Protein AF-A0A3A6NY16-F1 (afdb_monomer)

pLDDT: mean 92.87, std 9.8, range [38.84, 98.75]

Mean predicted aligned error: 4.24 Å

Radius of gyration: 17.89 Å; Cα contacts (8 Å, |Δi|>4): 255; chains: 1; bounding box: 45×30×48 Å

Structure (mmCIF, N/CA/C/O backbone):
data_AF-A0A3A6NY16-F1
#
_entry.id   AF-A0A3A6NY16-F1
#
loop_
_atom_site.group_PDB
_atom_site.id
_atom_site.type_symbol
_atom_site.label_atom_id
_atom_site.label_alt_id
_atom_site.label_comp_id
_atom_site.label_asym_id
_atom_site.label_entity_id
_atom_site.label_seq_id
_atom_site.pdbx_PDB_ins_code
_atom_site.Cartn_x
_atom_site.Cartn_y
_atom_site.Cartn_z
_atom_site.occupancy
_atom_site.B_iso_or_equiv
_atom_site.auth_seq_id
_atom_site.auth_comp_id
_atom_site.auth_asym_id
_atom_site.auth_atom_id
_atom_site.pdbx_PDB_model_num
ATOM 1 N N . MET A 1 1 ? -6.824 19.026 6.684 1.00 45.03 1 MET A N 1
ATOM 2 C CA . MET A 1 1 ? -7.504 17.715 6.612 1.00 45.03 1 MET A CA 1
ATOM 3 C C . MET A 1 1 ? -8.945 17.913 7.064 1.00 45.03 1 MET A C 1
ATOM 5 O O . MET A 1 1 ? -9.133 18.347 8.187 1.00 45.03 1 MET A O 1
ATOM 9 N N . LYS A 1 2 ? -9.954 17.765 6.192 1.00 38.84 2 LYS A N 1
ATOM 10 C CA . LYS A 1 2 ? -11.375 18.014 6.550 1.00 38.84 2 LYS A CA 1
ATOM 11 C C . LYS A 1 2 ? -12.250 16.754 6.533 1.00 38.84 2 LYS A C 1
ATOM 13 O O . LYS A 1 2 ? -13.451 16.851 6.738 1.00 38.84 2 LYS A O 1
ATOM 18 N N . ASP A 1 3 ? -11.661 15.590 6.283 1.00 49.53 3 ASP A N 1
ATOM 19 C CA . ASP A 1 3 ? -12.373 14.317 6.195 1.00 49.53 3 ASP A CA 1
ATOM 20 C C . ASP A 1 3 ? -11.320 13.201 6.262 1.00 49.53 3 ASP A C 1
ATOM 22 O O . ASP A 1 3 ? -10.588 13.007 5.295 1.00 49.53 3 ASP A O 1
ATOM 26 N N . GLY A 1 4 ? -11.163 12.516 7.399 1.00 48.84 4 GLY A N 1
ATOM 27 C CA . GLY A 1 4 ? -10.168 11.447 7.586 1.00 48.84 4 GLY A CA 1
ATOM 28 C C . GLY A 1 4 ? -10.308 10.287 6.593 1.00 48.84 4 GLY A C 1
ATOM 29 O O . GLY A 1 4 ? -9.368 9.527 6.391 1.00 48.84 4 GLY A O 1
ATOM 30 N N . ARG A 1 5 ? -11.436 10.195 5.872 1.00 53.88 5 ARG A N 1
ATOM 31 C CA . ARG A 1 5 ? -11.612 9.287 4.723 1.00 53.88 5 ARG A CA 1
ATOM 32 C C . ARG A 1 5 ? -10.754 9.669 3.510 1.00 53.88 5 ARG A C 1
ATOM 34 O O . ARG A 1 5 ? -10.627 8.878 2.583 1.00 53.88 5 ARG A O 1
ATOM 41 N N . ARG A 1 6 ? -10.174 10.874 3.500 1.00 67.00 6 ARG A N 1
ATOM 42 C CA . ARG A 1 6 ? -9.325 11.428 2.429 1.00 67.00 6 ARG A CA 1
ATOM 43 C C . ARG A 1 6 ? -7.831 11.331 2.732 1.00 67.00 6 ARG A C 1
ATOM 45 O O . ARG A 1 6 ? -7.044 12.052 2.127 1.00 67.00 6 ARG A O 1
ATOM 52 N N . ALA A 1 7 ? -7.438 10.453 3.651 1.00 87.50 7 ALA A N 1
ATOM 53 C CA . ALA A 1 7 ? -6.045 10.246 4.031 1.00 87.50 7 ALA A CA 1
ATOM 54 C C . ALA A 1 7 ? -5.556 8.803 3.749 1.00 87.50 7 ALA A C 1
ATOM 56 O O . ALA A 1 7 ? -5.095 8.137 4.678 1.00 87.50 7 ALA A O 1
ATOM 57 N N . PRO A 1 8 ? -5.636 8.289 2.499 1.00 92.56 8 PRO A N 1
ATOM 58 C CA . PRO A 1 8 ? -5.266 6.904 2.197 1.00 92.56 8 PRO A CA 1
ATOM 59 C C . PRO A 1 8 ? -3.857 6.480 2.642 1.00 92.56 8 PRO A C 1
ATOM 61 O O . PRO A 1 8 ? -3.758 5.383 3.190 1.00 92.56 8 PRO A O 1
ATOM 64 N N . PRO A 1 9 ? -2.795 7.312 2.536 1.00 96.38 9 PRO A N 1
ATOM 65 C CA . PRO A 1 9 ? -1.479 6.922 3.042 1.00 96.38 9 PRO A CA 1
ATOM 66 C C . PRO A 1 9 ? -1.488 6.606 4.536 1.00 96.38 9 PRO A C 1
ATOM 68 O O . PRO A 1 9 ? -0.891 5.630 4.972 1.00 96.38 9 PRO A O 1
ATOM 71 N N . PHE A 1 10 ? -2.227 7.372 5.339 1.00 96.00 10 PHE A N 1
ATOM 72 C CA . PHE A 1 10 ? -2.324 7.103 6.771 1.00 96.00 10 PHE A CA 1
ATOM 73 C C . PHE A 1 10 ? -3.175 5.867 7.073 1.00 96.00 10 PHE A C 1
ATOM 75 O O . PHE A 1 10 ? -2.871 5.138 8.013 1.00 96.00 10 PHE A O 1
ATOM 82 N N . ILE A 1 11 ? -4.206 5.596 6.266 1.00 95.88 11 ILE A N 1
ATOM 83 C CA . ILE A 1 11 ? -4.995 4.360 6.371 1.00 95.88 11 ILE A CA 1
ATOM 84 C C . ILE A 1 11 ? -4.087 3.147 6.148 1.00 95.88 11 ILE A C 1
ATOM 86 O O . ILE A 1 11 ? -4.078 2.235 6.971 1.00 95.88 11 ILE A O 1
ATOM 90 N N . GLY A 1 12 ? -3.300 3.162 5.070 1.00 96.94 12 GLY A N 1
ATOM 91 C CA . GLY A 1 12 ? -2.335 2.107 4.770 1.00 96.94 12 GLY A CA 1
ATOM 92 C C . GLY A 1 12 ? -1.257 1.968 5.837 1.00 96.94 12 GLY A C 1
ATOM 93 O O . GLY A 1 12 ? -0.972 0.863 6.282 1.00 96.94 12 GLY A O 1
ATOM 94 N N . PHE A 1 13 ? -0.729 3.088 6.334 1.00 97.56 13 PHE A N 1
ATOM 95 C CA . PHE A 1 13 ? 0.262 3.081 7.408 1.00 97.56 13 PHE A CA 1
ATOM 96 C C . PHE A 1 13 ? -0.277 2.419 8.681 1.00 97.56 13 PHE A C 1
ATOM 98 O O . PHE A 1 13 ? 0.362 1.532 9.243 1.00 97.56 13 PHE A O 1
ATOM 105 N N . VAL A 1 14 ? -1.483 2.796 9.124 1.00 96.38 14 VAL A N 1
ATOM 106 C CA . VAL A 1 14 ? -2.121 2.159 10.286 1.00 96.38 14 VAL A CA 1
ATOM 107 C C . VAL A 1 14 ? -2.384 0.677 10.014 1.00 96.38 14 VAL A C 1
ATOM 109 O O . VAL A 1 14 ? -2.133 -0.143 10.897 1.00 96.38 14 VAL A O 1
ATOM 112 N N . ALA A 1 15 ? -2.844 0.313 8.813 1.00 96.31 15 ALA A N 1
ATOM 113 C CA . ALA A 1 15 ? -3.053 -1.085 8.443 1.00 96.31 15 ALA A CA 1
ATOM 114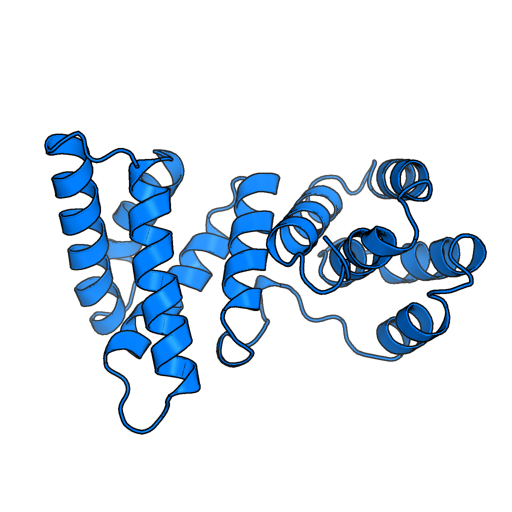 C C . ALA A 1 15 ? -1.760 -1.906 8.565 1.00 96.31 15 ALA A C 1
ATOM 116 O O . ALA A 1 15 ? -1.776 -2.962 9.203 1.00 96.31 15 ALA A O 1
ATOM 117 N N . GLY A 1 16 ? -0.643 -1.392 8.050 1.00 96.75 16 GLY A N 1
ATOM 118 C CA . GLY A 1 16 ? 0.671 -2.024 8.136 1.00 96.75 16 GLY A CA 1
ATOM 119 C C . GLY A 1 16 ? 1.181 -2.148 9.572 1.00 96.75 16 GLY A C 1
ATOM 120 O O . GLY A 1 16 ? 1.556 -3.240 10.005 1.00 96.75 16 GLY A O 1
ATOM 121 N N . VAL A 1 17 ? 1.113 -1.064 10.358 1.00 96.81 17 VAL A N 1
ATOM 122 C CA . VAL A 1 17 ? 1.510 -1.059 11.779 1.00 96.81 17 VAL A CA 1
ATOM 123 C C . VAL A 1 17 ? 0.723 -2.105 12.568 1.00 96.81 17 VAL A C 1
ATOM 125 O O . VAL A 1 17 ? 1.320 -2.916 13.276 1.00 96.81 17 VAL A O 1
ATOM 128 N N . ILE A 1 18 ? -0.604 -2.122 12.433 1.00 96.19 18 ILE A N 1
ATOM 129 C CA . ILE A 1 18 ? -1.473 -3.064 13.149 1.00 96.19 18 ILE A CA 1
ATOM 130 C C . ILE A 1 18 ? -1.213 -4.509 12.699 1.00 96.19 18 ILE A C 1
ATOM 132 O O . ILE A 1 18 ? -1.172 -5.411 13.535 1.00 96.19 18 ILE A O 1
ATOM 136 N N . SER A 1 19 ? -0.970 -4.732 11.405 1.00 95.25 19 SER A N 1
ATOM 137 C CA . SER A 1 19 ? -0.659 -6.056 10.848 1.00 95.25 19 SER A CA 1
ATOM 138 C C . SER A 1 19 ? 0.667 -6.620 11.368 1.00 95.25 19 SER A C 1
ATOM 140 O O . SER A 1 19 ? 0.746 -7.799 11.709 1.00 95.25 19 SER A O 1
ATOM 142 N N . LYS A 1 20 ? 1.711 -5.786 11.458 1.00 96.12 20 LYS A N 1
ATOM 143 C CA . LYS A 1 20 ? 3.057 -6.206 11.888 1.00 96.12 20 LYS A CA 1
ATOM 144 C C . LYS A 1 20 ? 3.228 -6.313 13.400 1.00 96.12 20 LYS A C 1
ATOM 146 O O . LYS A 1 20 ? 4.187 -6.932 13.849 1.00 96.12 20 LYS A O 1
ATOM 151 N N . ASN A 1 21 ? 2.312 -5.744 14.182 1.00 95.56 21 ASN A N 1
ATOM 152 C CA . ASN A 1 21 ? 2.437 -5.666 15.637 1.00 95.56 21 ASN A CA 1
ATOM 153 C C . ASN A 1 21 ? 1.212 -6.261 16.360 1.00 95.56 21 ASN A C 1
ATOM 155 O O . ASN A 1 21 ? 0.565 -5.570 17.148 1.00 95.56 21 ASN A O 1
ATOM 159 N N . PRO A 1 22 ? 0.865 -7.546 16.144 1.00 94.69 22 PRO A N 1
ATOM 160 C CA . PRO A 1 22 ? -0.371 -8.128 16.674 1.00 94.69 22 PRO A CA 1
ATOM 161 C C . PRO A 1 22 ? -0.444 -8.146 18.210 1.00 94.69 22 PRO A C 1
ATOM 163 O O . PRO A 1 22 ? -1.539 -8.074 18.767 1.00 94.69 22 PRO A O 1
ATOM 166 N N . SER A 1 23 ? 0.699 -8.218 18.902 1.00 95.19 23 SER A N 1
ATOM 167 C CA . SER A 1 23 ? 0.767 -8.218 20.371 1.00 95.19 23 SER A CA 1
ATOM 168 C C . SER A 1 23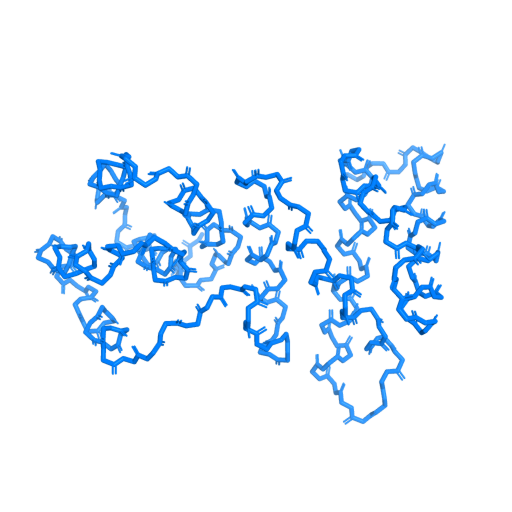 ? 0.457 -6.855 20.997 1.00 95.19 23 SER A C 1
ATOM 170 O O . SER A 1 23 ? -0.008 -6.804 22.133 1.00 95.19 23 SER A O 1
ATOM 172 N N . THR A 1 24 ? 0.682 -5.756 20.271 1.00 94.69 24 THR A N 1
ATOM 173 C CA . THR A 1 24 ? 0.439 -4.381 20.740 1.00 94.69 24 THR A CA 1
ATOM 174 C C . THR A 1 24 ? -0.675 -3.673 19.968 1.00 94.69 24 THR A C 1
ATOM 176 O O . THR A 1 24 ? -1.070 -2.573 20.342 1.00 94.69 24 THR A O 1
ATOM 179 N N . ALA A 1 25 ? -1.244 -4.302 18.936 1.00 94.69 25 ALA A N 1
ATOM 180 C CA . ALA A 1 25 ? -2.297 -3.738 18.092 1.00 94.69 25 ALA A CA 1
ATOM 181 C C . ALA A 1 25 ? -3.474 -3.162 18.895 1.00 94.69 25 ALA A C 1
ATOM 183 O O . ALA A 1 25 ? -3.963 -2.074 18.593 1.00 94.69 25 ALA A O 1
ATOM 184 N N . GLN A 1 26 ? -3.906 -3.865 19.946 1.00 93.38 26 GLN A N 1
ATOM 185 C CA . GLN A 1 26 ? -4.983 -3.386 20.806 1.00 93.38 26 GLN A CA 1
ATOM 186 C C . GLN A 1 26 ? -4.592 -2.116 21.573 1.00 93.38 26 GLN A C 1
ATOM 188 O O . GLN A 1 26 ? -5.334 -1.139 21.522 1.00 93.38 26 GLN A O 1
ATOM 193 N N . SER A 1 27 ? -3.450 -2.113 22.267 1.00 93.88 27 SER A N 1
ATOM 194 C CA . SER A 1 27 ? -3.041 -0.959 23.077 1.00 93.88 27 SER A CA 1
ATOM 195 C C . SER A 1 27 ? -2.725 0.259 22.208 1.00 93.88 27 SER A C 1
ATOM 197 O O . SER A 1 27 ? -3.068 1.380 22.576 1.00 93.88 27 SER A O 1
ATOM 199 N N . LEU A 1 28 ? -2.154 0.048 21.017 1.00 93.56 28 LEU A N 1
ATOM 200 C CA . LEU A 1 28 ? -1.956 1.097 20.015 1.00 93.56 28 LEU A CA 1
ATOM 201 C C . LEU A 1 28 ? -3.291 1.696 19.560 1.00 93.56 28 LEU A C 1
ATOM 203 O O . LEU A 1 28 ? -3.442 2.916 19.527 1.00 93.56 28 LEU A O 1
ATOM 207 N N . ALA A 1 29 ? -4.280 0.857 19.246 1.00 92.50 29 ALA A N 1
ATOM 208 C CA . ALA A 1 29 ? -5.599 1.335 18.848 1.00 92.50 29 ALA A CA 1
ATOM 209 C C . ALA A 1 29 ? -6.303 2.105 19.974 1.00 92.50 29 ALA A C 1
ATOM 211 O O . ALA A 1 29 ? -6.927 3.127 19.704 1.00 92.50 29 ALA A O 1
ATOM 212 N N . GLU A 1 30 ? -6.173 1.658 21.226 1.00 90.06 30 GLU A N 1
ATOM 213 C CA . GLU A 1 30 ? -6.724 2.339 22.404 1.00 90.06 30 GLU A CA 1
ATOM 214 C C . GLU A 1 30 ? -6.100 3.726 22.617 1.00 90.06 30 GLU A C 1
ATOM 216 O O . GLU A 1 30 ? -6.826 4.690 22.860 1.00 90.06 30 GLU A O 1
ATOM 221 N N . GLN A 1 31 ? -4.782 3.864 22.442 1.00 90.19 31 GLN A N 1
ATOM 222 C CA . GLN A 1 31 ? -4.099 5.165 22.506 1.00 90.19 31 GLN A CA 1
ATOM 223 C C . GLN A 1 31 ? -4.565 6.128 21.408 1.00 90.19 31 GLN A C 1
ATOM 225 O O . GLN A 1 31 ? -4.594 7.338 21.611 1.00 90.19 31 GLN A O 1
ATOM 230 N N . LEU A 1 32 ? -4.967 5.600 20.251 1.00 87.50 32 LEU A N 1
ATOM 231 C CA . LEU A 1 32 ? -5.448 6.390 19.119 1.00 87.50 32 LEU A CA 1
ATOM 232 C C . LEU A 1 32 ? -6.953 6.705 19.187 1.00 87.50 32 LEU A C 1
ATOM 234 O O . LEU A 1 32 ? -7.471 7.411 18.321 1.00 87.50 32 LEU A O 1
ATOM 238 N N . VAL A 1 33 ? -7.675 6.262 20.226 1.00 86.69 33 VAL A N 1
ATOM 239 C CA . VAL A 1 33 ? -9.089 6.635 20.427 1.00 86.69 33 VAL A CA 1
ATOM 240 C C . VAL A 1 33 ? -9.259 8.136 20.654 1.00 86.69 33 VAL A C 1
ATOM 242 O O . VAL A 1 33 ? -10.273 8.706 20.250 1.00 86.69 33 VAL A O 1
ATOM 245 N N . SER A 1 34 ? -8.260 8.794 21.249 1.00 87.19 34 SER A N 1
ATOM 246 C CA . SER A 1 34 ? -8.273 10.237 21.504 1.00 87.19 34 SER A CA 1
ATOM 247 C C . SER A 1 34 ? -8.018 11.092 20.261 1.00 87.19 34 SER A C 1
ATOM 249 O O . SER A 1 34 ? -7.947 12.316 20.381 1.00 87.19 34 SER A O 1
ATOM 251 N N . LEU A 1 35 ? -7.859 10.484 19.077 1.00 89.31 35 LEU A N 1
ATOM 252 C CA . LEU A 1 35 ? -7.775 11.234 17.829 1.00 89.31 35 LEU A CA 1
ATOM 253 C C . LEU A 1 35 ? -9.003 12.145 17.668 1.00 89.31 35 LEU A C 1
ATOM 255 O O . LEU A 1 35 ? -10.120 11.734 18.017 1.00 89.31 35 LEU A O 1
ATOM 259 N N . PRO A 1 36 ? -8.827 13.353 17.098 1.00 90.88 36 PRO A N 1
ATOM 260 C CA . PRO A 1 36 ? -9.946 14.199 16.719 1.00 90.88 36 PRO A CA 1
ATOM 261 C C . PRO A 1 36 ? -10.956 13.406 15.892 1.00 90.88 36 PRO A C 1
ATOM 263 O O . PRO A 1 36 ? -10.583 12.604 15.038 1.00 90.88 36 PRO A O 1
ATOM 266 N N . GLU A 1 37 ? -12.247 13.644 16.111 1.00 89.38 37 GLU A N 1
ATOM 267 C CA . GLU A 1 37 ? -13.328 12.901 15.448 1.00 89.38 37 GLU A CA 1
ATOM 268 C C . GLU A 1 37 ? -13.173 12.834 13.921 1.00 89.38 37 GLU A C 1
ATOM 270 O O . GLU A 1 37 ? -13.477 11.807 13.313 1.00 89.38 37 GLU A O 1
ATOM 275 N N . VAL A 1 38 ? -12.678 13.917 13.312 1.00 88.06 38 VAL A N 1
ATOM 276 C CA . VAL A 1 38 ? -12.424 14.019 11.869 1.00 88.06 38 VAL A CA 1
ATOM 277 C C . VAL A 1 38 ? -11.350 13.041 11.379 1.00 88.06 38 VAL A C 1
ATOM 279 O O . VAL A 1 38 ? -11.417 12.623 10.226 1.00 88.06 38 VAL A O 1
ATOM 282 N N . ASP A 1 39 ? -10.421 12.630 12.244 1.00 90.75 39 ASP A N 1
ATOM 283 C CA . ASP A 1 39 ? -9.285 11.758 11.929 1.00 90.75 39 ASP A CA 1
ATOM 284 C C . ASP A 1 39 ? -9.527 10.292 12.330 1.00 90.75 39 ASP A C 1
ATOM 286 O O . ASP A 1 39 ? -8.912 9.387 11.770 1.00 90.75 39 ASP A O 1
ATOM 290 N N . GLN A 1 40 ? -10.483 10.021 13.225 1.00 92.94 40 GLN A N 1
ATOM 291 C CA . GLN A 1 40 ? -10.862 8.662 13.645 1.00 92.94 40 GLN A CA 1
ATOM 292 C C . GLN A 1 40 ? -11.169 7.676 12.493 1.00 92.94 40 GLN A C 1
ATOM 294 O O . GLN A 1 40 ? -10.814 6.500 12.628 1.00 92.94 40 GLN A O 1
ATOM 299 N N . PRO A 1 41 ? -11.748 8.083 11.338 1.00 93.62 41 PRO A N 1
ATOM 300 C CA . PRO A 1 41 ? -11.914 7.184 10.194 1.00 93.62 41 PRO A CA 1
ATOM 301 C C . PRO A 1 41 ? -10.610 6.550 9.693 1.00 93.62 41 PRO A C 1
ATOM 303 O O . PRO A 1 41 ? -10.660 5.439 9.171 1.00 93.62 41 PRO A O 1
ATOM 306 N N . VAL A 1 42 ? -9.458 7.208 9.871 1.00 94.00 42 VAL A N 1
ATOM 307 C CA . VAL A 1 42 ? -8.145 6.655 9.505 1.00 94.00 42 VAL A CA 1
ATOM 308 C C . VAL A 1 42 ? -7.834 5.416 10.338 1.00 94.00 42 VAL A C 1
ATOM 310 O O . VAL A 1 42 ? -7.487 4.380 9.777 1.00 94.00 42 VAL A O 1
ATOM 313 N N . LEU A 1 43 ? -8.017 5.496 11.661 1.00 95.06 43 LEU A N 1
ATOM 314 C CA . LEU A 1 43 ? -7.812 4.362 12.564 1.00 95.06 43 LEU A CA 1
ATOM 315 C C . LEU A 1 43 ? -8.781 3.219 12.242 1.00 95.06 43 LEU A C 1
ATOM 317 O O . LEU A 1 43 ? -8.368 2.066 12.135 1.00 95.06 43 LEU A O 1
ATOM 321 N N . ILE A 1 44 ? -10.063 3.547 12.053 1.00 95.25 44 ILE A N 1
ATOM 322 C CA . ILE A 1 44 ? -11.116 2.566 11.757 1.00 95.25 44 ILE A CA 1
ATOM 323 C C . ILE A 1 44 ? -10.804 1.817 10.455 1.00 95.25 44 ILE A C 1
ATOM 325 O O . ILE A 1 44 ? -10.840 0.587 10.430 1.00 95.25 44 ILE A O 1
ATOM 329 N N . LEU A 1 45 ? -10.483 2.539 9.376 1.00 94.94 45 LEU A N 1
ATOM 330 C CA . LEU A 1 45 ? -10.170 1.928 8.083 1.00 94.94 45 LEU A CA 1
ATOM 331 C C . LEU A 1 45 ? -8.825 1.206 8.098 1.00 94.94 45 LEU A C 1
ATOM 333 O O . LEU A 1 45 ? -8.717 0.154 7.481 1.00 94.94 45 LEU A O 1
ATOM 337 N N . GLY A 1 46 ? -7.826 1.721 8.814 1.00 95.06 46 GLY A N 1
ATOM 338 C CA . GLY A 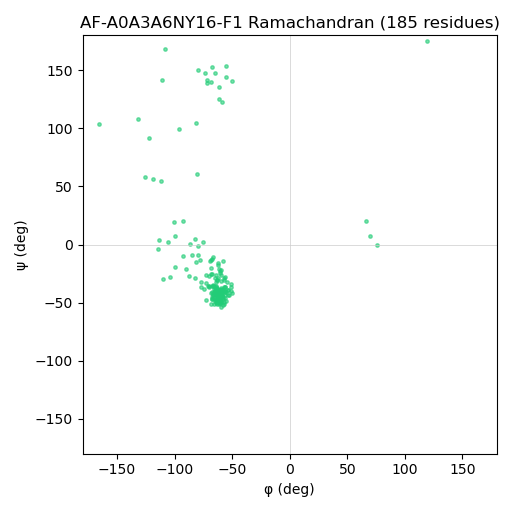1 46 ? -6.536 1.052 8.958 1.00 95.06 46 GLY A CA 1
ATOM 339 C C . GLY A 1 46 ? -6.679 -0.304 9.649 1.00 95.06 46 GLY A C 1
ATOM 340 O O . GLY A 1 46 ? -6.220 -1.314 9.128 1.00 95.06 46 GLY A O 1
ATOM 341 N N . ILE A 1 47 ? -7.415 -0.367 10.765 1.00 95.31 47 ILE A N 1
ATOM 342 C CA . ILE A 1 47 ? -7.732 -1.645 11.424 1.00 95.31 47 ILE A CA 1
ATOM 343 C C . ILE A 1 47 ? -8.533 -2.547 10.483 1.00 95.31 47 ILE A C 1
ATOM 345 O O . ILE A 1 47 ? -8.246 -3.741 10.400 1.00 95.31 47 ILE A O 1
ATOM 349 N N . TRP A 1 48 ? -9.509 -1.995 9.755 1.00 95.50 48 TRP A N 1
ATOM 350 C CA . TRP A 1 48 ? -10.304 -2.770 8.806 1.00 95.50 48 TRP A CA 1
ATOM 351 C C . TRP A 1 48 ? -9.459 -3.389 7.693 1.00 95.50 48 TRP A C 1
ATOM 353 O O . TRP A 1 48 ? -9.603 -4.574 7.451 1.00 95.50 48 TRP A O 1
ATOM 363 N N . TYR A 1 49 ? -8.558 -2.645 7.054 1.00 95.25 49 TYR A N 1
ATOM 364 C CA . TYR A 1 49 ? -7.715 -3.172 5.974 1.00 95.25 49 TYR A CA 1
ATOM 365 C C . TYR A 1 49 ? -6.506 -3.985 6.463 1.00 95.25 49 TYR A C 1
ATOM 367 O O . TYR A 1 49 ? -5.834 -4.620 5.650 1.00 95.25 49 TYR A O 1
ATOM 375 N N . SER A 1 50 ? -6.225 -3.988 7.770 1.00 94.44 50 SER A N 1
ATOM 376 C CA . SER A 1 50 ? -5.130 -4.771 8.348 1.00 94.44 50 SER A CA 1
ATOM 377 C C . SER A 1 50 ? -5.373 -6.281 8.255 1.00 94.44 50 SER A C 1
ATOM 379 O O . SER A 1 50 ? -6.508 -6.771 8.309 1.00 94.44 50 SER A O 1
ATOM 381 N N . THR A 1 51 ? -4.283 -7.044 8.221 1.00 93.56 51 THR A N 1
ATOM 382 C CA . THR A 1 51 ? -4.314 -8.511 8.297 1.00 93.56 51 THR A CA 1
ATOM 383 C C . THR A 1 51 ? -4.427 -9.027 9.737 1.00 93.56 51 THR A C 1
ATOM 385 O O . THR A 1 51 ? -4.437 -10.237 9.960 1.00 93.56 51 THR A O 1
ATOM 388 N N . TYR A 1 52 ? -4.583 -8.137 10.727 1.00 94.00 52 TYR A N 1
ATOM 389 C CA . TYR A 1 52 ? -4.693 -8.499 12.140 1.00 94.00 52 TYR A CA 1
ATOM 390 C C . TYR A 1 52 ? -5.892 -9.432 12.395 1.00 94.00 52 TYR A C 1
ATOM 392 O O . TYR A 1 52 ? -7.029 -9.058 12.079 1.00 94.00 52 TYR A O 1
ATOM 400 N N . PRO A 1 53 ? -5.696 -10.638 12.966 1.00 92.38 53 PRO A N 1
ATOM 401 C CA . PRO A 1 53 ? -6.780 -11.609 13.144 1.00 92.38 53 PRO A CA 1
ATOM 402 C C . PRO A 1 53 ? -7.964 -11.069 13.960 1.00 92.38 53 PRO A C 1
ATOM 404 O O . PRO A 1 53 ? -9.119 -11.292 13.603 1.00 92.38 53 PRO A O 1
ATOM 407 N N . GLU A 1 54 ? -7.683 -10.253 14.978 1.00 94.56 54 GLU A N 1
ATOM 408 C CA . GLU A 1 54 ? -8.685 -9.698 15.897 1.00 94.56 54 GLU A CA 1
ATOM 409 C C . GLU A 1 54 ? -9.214 -8.314 15.468 1.00 94.56 54 GLU A C 1
ATOM 411 O O . GLU A 1 54 ? -9.786 -7.578 16.276 1.00 94.56 54 GLU A O 1
ATOM 416 N N . ALA A 1 55 ? -9.074 -7.934 14.191 1.00 94.56 55 ALA A N 1
ATOM 417 C CA . ALA A 1 55 ? -9.541 -6.633 13.701 1.00 94.56 55 ALA A CA 1
ATOM 418 C C . ALA A 1 55 ? -11.051 -6.417 13.915 1.00 94.56 55 ALA A C 1
ATOM 420 O O . ALA A 1 55 ? -11.463 -5.357 14.386 1.00 94.56 55 ALA A O 1
ATOM 421 N N . LYS A 1 56 ? -11.897 -7.419 13.617 1.00 94.19 56 LYS A N 1
ATOM 422 C CA . LYS A 1 56 ? -13.358 -7.319 13.818 1.00 94.19 56 LYS A CA 1
ATOM 423 C C . LYS A 1 56 ? -13.714 -7.133 15.307 1.00 94.19 56 LYS A C 1
ATOM 425 O O . LYS A 1 56 ? -14.445 -6.189 15.620 1.00 94.19 56 LYS A O 1
ATOM 430 N N . PRO A 1 57 ? -13.213 -7.963 16.243 1.00 95.12 57 PRO A N 1
ATOM 431 C CA . PRO A 1 57 ? -13.371 -7.722 17.680 1.00 95.12 57 PRO A CA 1
ATOM 432 C C . PRO A 1 57 ? -12.851 -6.357 18.148 1.00 95.12 57 PRO A C 1
ATOM 434 O O . PRO A 1 57 ? -13.519 -5.685 18.936 1.00 95.12 57 PRO A O 1
ATOM 437 N N . LEU A 1 58 ? -11.706 -5.899 17.636 1.00 95.12 58 LEU A N 1
ATOM 438 C CA . LEU A 1 58 ? -11.158 -4.584 17.965 1.00 95.12 58 LEU A CA 1
ATOM 439 C C . LEU A 1 58 ? -12.082 -3.442 17.510 1.00 95.12 58 LEU A C 1
ATOM 441 O O . LEU A 1 58 ? -12.394 -2.559 18.306 1.00 95.12 58 LEU A O 1
ATOM 445 N N . LEU A 1 59 ? -12.607 -3.500 16.284 1.00 95.56 59 LEU A N 1
ATOM 446 C CA . LEU A 1 59 ? -13.571 -2.519 15.777 1.00 95.56 59 LEU A CA 1
ATOM 447 C C . LEU A 1 59 ? -14.871 -2.490 16.590 1.00 95.56 59 LEU A C 1
ATOM 449 O O . LEU A 1 59 ? -15.392 -1.410 16.867 1.00 95.56 59 LEU A O 1
ATOM 453 N N . LYS A 1 60 ? -15.378 -3.651 17.032 1.00 94.81 60 LYS A N 1
ATOM 454 C CA . LYS A 1 60 ? -16.561 -3.716 17.912 1.00 94.81 60 LYS A CA 1
ATOM 455 C C . LYS A 1 60 ? -16.344 -2.960 19.225 1.00 94.81 60 LYS A C 1
ATOM 457 O O . LYS A 1 60 ? -17.259 -2.282 19.683 1.00 94.81 60 LYS A O 1
ATOM 462 N N . ARG A 1 61 ? -15.145 -3.048 19.810 1.00 93.06 61 ARG A N 1
ATOM 463 C CA . ARG A 1 61 ? -14.780 -2.279 21.012 1.00 93.06 61 ARG A CA 1
ATOM 464 C C . ARG A 1 61 ? -14.684 -0.788 20.711 1.00 93.06 61 ARG A C 1
ATOM 466 O O . ARG A 1 61 ? -15.275 0.013 21.425 1.00 93.06 61 ARG A O 1
ATOM 473 N N . LEU A 1 62 ? -14.037 -0.417 19.606 1.00 91.56 62 LEU A N 1
ATOM 474 C CA . LEU A 1 62 ? -13.939 0.985 19.189 1.00 91.56 62 LEU A CA 1
ATOM 475 C C . LEU A 1 62 ? -15.304 1.634 18.939 1.00 91.56 62 LEU A C 1
ATOM 477 O O . LEU A 1 62 ? -15.458 2.816 19.224 1.00 91.56 62 LEU A O 1
ATOM 481 N N . ALA A 1 63 ? -16.317 0.884 18.496 1.00 91.38 63 ALA A N 1
ATOM 482 C CA . ALA A 1 63 ? -17.675 1.408 18.328 1.00 91.38 63 ALA A CA 1
ATOM 483 C C . ALA A 1 63 ? -18.305 1.928 19.635 1.00 91.38 63 ALA A C 1
ATOM 485 O O . ALA A 1 63 ? -19.194 2.778 19.579 1.00 91.38 63 ALA A O 1
ATOM 486 N N . GLN A 1 64 ? -17.853 1.439 20.797 1.00 89.19 64 GLN A N 1
ATOM 487 C CA . GLN A 1 64 ? -18.312 1.906 22.110 1.00 89.19 64 GLN A CA 1
ATOM 488 C C . GLN A 1 64 ? -17.723 3.283 22.446 1.00 89.19 64 GLN A C 1
ATOM 490 O O . GLN A 1 64 ? -18.432 4.143 22.963 1.00 89.19 64 GLN A O 1
ATOM 495 N N . SER A 1 65 ? -16.456 3.512 22.089 1.00 87.62 65 SER A N 1
ATOM 496 C CA . SER A 1 65 ? -15.742 4.771 22.347 1.00 87.62 65 SER A CA 1
ATOM 497 C C . SER A 1 65 ? -15.936 5.818 21.241 1.00 87.62 65 SER A C 1
ATOM 499 O O . SER A 1 65 ? -15.874 7.015 21.501 1.00 87.62 65 SER A O 1
ATOM 501 N N . MET A 1 66 ? -16.202 5.385 20.005 1.00 89.75 66 MET A N 1
ATOM 502 C CA . MET A 1 66 ? -16.374 6.223 18.811 1.00 89.75 66 MET A CA 1
ATOM 503 C C . MET A 1 66 ? -17.827 6.200 18.321 1.00 89.75 66 MET A C 1
ATOM 505 O O . MET A 1 66 ? -18.115 5.885 17.163 1.00 89.75 66 MET A O 1
ATOM 509 N N . SER A 1 67 ? -18.768 6.536 19.206 1.00 88.69 67 SER A N 1
ATOM 510 C CA . SER A 1 67 ? -20.214 6.408 18.951 1.00 88.69 67 SER A CA 1
ATOM 511 C C . SER A 1 67 ? -20.693 7.122 17.677 1.00 88.69 67 SER A C 1
ATOM 513 O O . SER A 1 67 ? -21.582 6.627 16.982 1.00 88.69 67 SER A O 1
ATOM 515 N N . LYS A 1 68 ? -20.063 8.243 17.305 1.00 92.62 68 LYS A N 1
ATOM 516 C CA . LYS A 1 68 ? -20.382 9.000 16.082 1.00 92.62 68 LYS A CA 1
ATOM 517 C C . LYS A 1 68 ? -20.040 8.255 14.786 1.00 92.62 68 LYS A C 1
ATOM 519 O O . LYS A 1 68 ? -20.704 8.464 13.772 1.00 92.62 68 LYS A O 1
ATOM 524 N N . HIS A 1 69 ? -19.086 7.323 14.830 1.00 92.75 69 HIS A N 1
ATOM 525 C CA . HIS A 1 69 ? -18.703 6.472 13.696 1.00 92.75 69 HIS A CA 1
ATOM 526 C C . HIS A 1 69 ? -19.330 5.077 13.753 1.00 92.75 69 HIS A C 1
ATOM 528 O O . HIS A 1 69 ? -19.032 4.239 12.901 1.00 92.75 69 HIS A O 1
ATOM 534 N N . LYS A 1 70 ? -20.249 4.820 14.695 1.00 93.38 70 LYS A N 1
ATOM 535 C CA . LYS A 1 70 ? -20.891 3.507 14.855 1.00 93.38 70 LYS A CA 1
ATOM 536 C C . LYS A 1 70 ? -21.497 2.990 13.547 1.00 93.38 70 LYS A C 1
ATOM 538 O O . LYS A 1 70 ? -21.272 1.842 13.197 1.00 93.38 70 LYS A O 1
ATOM 543 N N . LYS A 1 71 ? -22.187 3.843 12.778 1.00 93.88 71 LYS A N 1
ATOM 544 C CA . LYS A 1 71 ? -22.776 3.454 11.480 1.00 93.88 71 LYS A CA 1
ATOM 545 C C . LYS A 1 71 ? -21.729 2.951 10.481 1.00 93.88 71 LYS A C 1
ATOM 547 O O . LYS A 1 71 ? -21.981 1.988 9.766 1.00 93.88 71 LYS A O 1
ATOM 552 N N . MET A 1 72 ? -20.567 3.602 10.430 1.00 93.56 72 MET A N 1
ATOM 553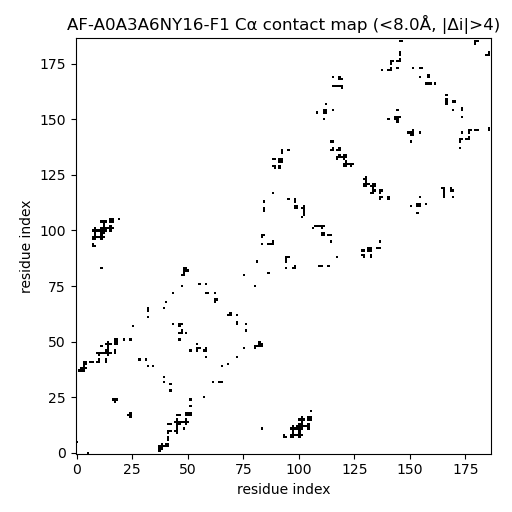 C CA . MET A 1 72 ? -19.456 3.189 9.573 1.00 93.56 72 MET A CA 1
ATOM 554 C C . MET A 1 72 ? -18.887 1.852 10.047 1.00 93.56 72 MET A C 1
ATOM 556 O O . MET A 1 72 ? -18.717 0.949 9.238 1.00 93.56 72 MET A O 1
ATOM 560 N N . ILE A 1 73 ? -18.648 1.705 11.351 1.00 95.12 73 ILE A N 1
ATOM 561 C CA . ILE A 1 73 ? -18.115 0.464 11.921 1.00 95.12 73 ILE A CA 1
ATOM 562 C C . ILE A 1 73 ? -19.087 -0.703 11.711 1.00 95.12 73 ILE A C 1
ATOM 564 O O . ILE A 1 73 ? -18.662 -1.765 11.267 1.00 95.12 73 ILE A O 1
ATOM 568 N N . ASP A 1 74 ? -20.382 -0.508 11.962 1.00 95.12 74 ASP A N 1
ATOM 569 C CA . ASP A 1 74 ? -21.415 -1.524 11.734 1.00 95.12 74 ASP A CA 1
ATOM 570 C C . ASP A 1 74 ? -21.442 -1.959 10.260 1.00 95.12 74 ASP A C 1
ATOM 572 O O . ASP A 1 74 ? -21.500 -3.154 9.970 1.00 95.12 74 ASP A O 1
ATOM 576 N N . HIS A 1 75 ? -21.348 -1.000 9.329 1.00 94.19 75 HIS A N 1
ATOM 577 C CA . HIS A 1 75 ? -21.276 -1.295 7.900 1.00 94.19 75 HIS A CA 1
ATOM 578 C C . HIS A 1 75 ? -20.037 -2.128 7.557 1.00 94.19 75 HIS A C 1
ATOM 580 O O . HIS A 1 75 ? -20.162 -3.126 6.857 1.00 94.19 75 HIS A O 1
ATOM 586 N N . LEU A 1 76 ? -18.858 -1.769 8.070 1.00 93.56 76 LEU A N 1
ATOM 587 C CA . LEU A 1 76 ? -17.641 -2.553 7.850 1.00 93.56 76 LEU A CA 1
ATOM 588 C C . LEU A 1 76 ? -17.803 -3.972 8.409 1.00 93.56 76 LEU A C 1
ATOM 590 O O . LEU A 1 76 ? -17.636 -4.936 7.676 1.00 93.56 76 LEU A O 1
ATOM 594 N N . LEU A 1 77 ? -18.236 -4.119 9.664 1.00 93.81 77 LEU A N 1
ATOM 595 C CA . LEU A 1 77 ? -18.412 -5.423 10.316 1.00 93.81 77 LEU A CA 1
ATOM 596 C C . LEU A 1 77 ? -19.358 -6.374 9.562 1.00 93.81 77 LEU A C 1
ATOM 598 O O . LEU A 1 77 ? -19.156 -7.590 9.638 1.00 93.81 77 LEU A O 1
ATOM 602 N N . ALA A 1 78 ? -20.355 -5.828 8.859 1.00 94.12 78 ALA A N 1
ATOM 603 C CA . ALA A 1 78 ? -21.321 -6.574 8.055 1.00 94.12 78 ALA A CA 1
ATOM 604 C C . ALA A 1 78 ? -20.785 -7.045 6.690 1.00 94.12 78 ALA A C 1
ATOM 606 O O . ALA A 1 78 ? -21.425 -7.878 6.056 1.00 94.12 78 ALA A O 1
ATOM 607 N N . ASN A 1 79 ? -19.642 -6.527 6.235 1.00 89.19 79 ASN A N 1
ATOM 608 C CA . ASN A 1 79 ? -19.046 -6.870 4.946 1.00 89.19 79 ASN A CA 1
ATOM 609 C C . ASN A 1 79 ? -17.786 -7.734 5.110 1.00 89.19 79 ASN A C 1
ATOM 611 O O . ASN A 1 79 ? -17.234 -7.903 6.208 1.00 89.19 79 ASN A O 1
ATOM 615 N N . ASP A 1 80 ? -17.327 -8.291 3.993 1.00 82.56 80 ASP A N 1
ATOM 616 C CA . ASP A 1 80 ? -16.041 -8.974 3.933 1.00 82.56 80 ASP A CA 1
ATOM 617 C C . ASP A 1 80 ? -14.887 -7.979 3.958 1.00 82.56 80 ASP A C 1
ATOM 619 O O . ASP A 1 80 ? -14.986 -6.846 3.481 1.00 82.56 80 ASP A O 1
ATOM 623 N N . ARG A 1 81 ? -13.789 -8.424 4.569 1.00 80.75 81 ARG A N 1
ATOM 624 C CA . ARG A 1 81 ? -12.582 -7.638 4.794 1.00 80.75 81 ARG A CA 1
ATOM 625 C C . ARG A 1 81 ? -11.577 -7.929 3.677 1.00 80.75 81 ARG A C 1
ATOM 627 O O . ARG A 1 81 ? -10.894 -8.947 3.782 1.00 80.75 81 ARG A O 1
ATOM 634 N N . PRO A 1 82 ? -11.455 -7.083 2.640 1.00 79.00 82 PRO A N 1
ATOM 635 C CA . PRO A 1 82 ? -10.381 -7.246 1.670 1.00 79.00 82 PRO A CA 1
ATOM 636 C C . PRO A 1 82 ? -9.043 -6.843 2.302 1.00 79.00 82 PRO A C 1
ATOM 638 O O . PRO A 1 82 ? -8.972 -5.829 3.002 1.00 79.00 82 PRO A O 1
ATOM 641 N N . SER A 1 83 ? -7.979 -7.602 2.031 1.00 83.62 83 SER A N 1
ATOM 642 C CA . SER A 1 83 ? -6.620 -7.118 2.283 1.00 83.62 83 SER A CA 1
ATOM 643 C C . SER A 1 83 ? -6.322 -5.926 1.375 1.00 83.62 83 SER A C 1
ATOM 645 O O . SER A 1 83 ? -6.785 -5.870 0.233 1.00 83.62 83 SER A O 1
ATOM 647 N N . LEU A 1 84 ? -5.505 -4.983 1.848 1.00 89.00 84 LEU A N 1
ATOM 648 C CA . LEU A 1 84 ? -5.061 -3.851 1.035 1.00 89.00 84 LEU A CA 1
ATOM 649 C C . LEU A 1 84 ? -4.378 -4.304 -0.270 1.00 89.00 84 LEU A C 1
ATOM 651 O O . LEU A 1 84 ? -4.591 -3.700 -1.320 1.00 89.00 84 LEU A O 1
ATOM 655 N N . LEU A 1 85 ? -3.624 -5.408 -0.221 1.00 92.75 85 LEU A N 1
ATOM 656 C CA . LEU A 1 85 ? -2.942 -5.993 -1.383 1.00 92.75 85 LEU A CA 1
ATOM 657 C C . LEU A 1 85 ? -3.916 -6.583 -2.421 1.00 92.75 85 LEU A C 1
ATOM 659 O O . LEU A 1 85 ? -3.595 -6.653 -3.609 1.00 92.75 85 LEU A O 1
ATOM 663 N N . GLU A 1 86 ? -5.113 -6.975 -1.984 1.00 91.56 86 GLU A N 1
ATOM 664 C CA . GLU A 1 86 ? -6.143 -7.619 -2.808 1.00 91.56 86 GLU A CA 1
ATOM 665 C C . GLU A 1 86 ? -7.134 -6.615 -3.406 1.00 91.56 86 GLU A C 1
ATOM 667 O O . GLU A 1 86 ? -7.937 -6.972 -4.270 1.00 91.56 86 GLU A O 1
ATOM 672 N N . LEU A 1 87 ? -7.094 -5.349 -2.978 1.00 92.25 87 LEU A N 1
ATOM 673 C CA . LEU A 1 87 ? -7.983 -4.339 -3.529 1.00 92.25 87 LEU A CA 1
ATOM 674 C C . LEU A 1 87 ? -7.733 -4.150 -5.038 1.00 92.25 87 LEU A C 1
ATOM 676 O O . LEU A 1 87 ? -6.580 -4.042 -5.477 1.00 92.25 87 LEU A O 1
ATOM 680 N N . PRO A 1 88 ? -8.804 -4.068 -5.853 1.00 93.62 88 PRO A N 1
ATOM 681 C CA . PRO A 1 88 ? -8.675 -3.704 -7.258 1.00 93.62 88 PRO A CA 1
ATOM 682 C C . PRO A 1 88 ? -8.091 -2.296 -7.390 1.00 93.62 88 PRO A C 1
ATOM 684 O O . PRO A 1 88 ? -8.645 -1.343 -6.835 1.00 93.62 88 PRO A O 1
ATOM 687 N N . LEU A 1 89 ? -6.997 -2.153 -8.143 1.00 94.94 89 LEU A N 1
ATOM 688 C CA . LEU A 1 89 ? -6.345 -0.855 -8.354 1.00 94.94 89 LEU A CA 1
ATOM 689 C C . LEU A 1 89 ? -7.220 0.082 -9.204 1.00 94.94 89 LEU A C 1
ATOM 691 O O . LEU A 1 89 ? -7.105 1.299 -9.102 1.00 94.94 89 LEU A O 1
ATOM 695 N N . GLU A 1 90 ? -8.174 -0.464 -9.965 1.00 91.31 90 GLU A N 1
ATOM 696 C CA . GLU A 1 90 ? -9.197 0.275 -10.716 1.00 91.31 90 GLU A CA 1
ATOM 697 C C . GLU A 1 90 ? -10.126 1.098 -9.816 1.00 91.31 90 GLU A C 1
ATOM 699 O O . GLU A 1 90 ? -10.814 2.000 -10.288 1.00 91.31 90 GLU A O 1
ATOM 704 N N . LYS A 1 91 ? -10.145 0.834 -8.500 1.00 90.06 91 LYS A N 1
ATOM 705 C CA . LYS A 1 91 ? -10.875 1.680 -7.546 1.00 90.06 91 LYS A CA 1
ATOM 706 C C . LYS A 1 91 ? -10.277 3.086 -7.420 1.00 90.06 91 LYS A C 1
ATOM 708 O O . LYS A 1 91 ? -10.921 3.942 -6.813 1.00 90.06 91 LYS A O 1
ATOM 713 N N . GLY A 1 92 ? -9.092 3.331 -7.982 1.00 91.25 92 GLY A N 1
ATOM 714 C CA . GLY A 1 92 ? -8.479 4.650 -8.112 1.00 91.25 92 GLY A CA 1
ATOM 715 C C . GLY A 1 92 ? -7.138 4.777 -7.390 1.00 91.25 92 GLY A C 1
ATOM 716 O O . GLY A 1 92 ? -6.706 3.887 -6.659 1.00 91.25 92 GLY A O 1
ATOM 717 N N . SER A 1 93 ? -6.490 5.934 -7.565 1.00 92.50 93 SER A N 1
ATOM 718 C CA . SER A 1 93 ? -5.144 6.210 -7.034 1.00 92.50 93 SER A CA 1
ATOM 719 C C . SER A 1 93 ? -5.046 6.127 -5.511 1.00 92.50 93 SER A C 1
ATOM 721 O O . SER A 1 93 ? -3.970 5.853 -4.994 1.00 92.50 93 SER A O 1
ATOM 723 N N . TRP A 1 94 ? -6.162 6.279 -4.790 1.00 94.44 94 TRP A N 1
ATOM 724 C CA . TRP A 1 94 ? -6.195 6.132 -3.334 1.00 94.44 94 TRP A CA 1
ATOM 725 C C . TRP A 1 94 ? -5.699 4.753 -2.868 1.00 94.44 94 TRP A C 1
ATOM 727 O O . TRP A 1 94 ? -5.166 4.639 -1.767 1.00 94.44 94 TRP A O 1
ATOM 737 N N . VAL A 1 95 ? -5.855 3.709 -3.695 1.00 95.88 95 VAL A N 1
ATOM 738 C CA . VAL A 1 95 ? -5.325 2.377 -3.379 1.00 95.88 95 VAL A CA 1
ATOM 739 C C . VAL A 1 95 ? -3.797 2.396 -3.427 1.00 95.88 95 VAL A C 1
ATOM 741 O O . VAL A 1 95 ? -3.164 1.861 -2.526 1.00 95.88 95 VAL A O 1
ATOM 744 N N . LEU A 1 96 ? -3.198 3.072 -4.417 1.00 98.00 96 LEU A N 1
ATOM 745 C CA . LEU A 1 96 ? -1.742 3.259 -4.494 1.00 98.00 96 LEU A CA 1
ATOM 746 C C . LEU A 1 96 ? -1.225 4.050 -3.293 1.00 98.00 96 LEU A C 1
ATOM 748 O O . LEU A 1 96 ? -0.233 3.671 -2.683 1.00 98.00 96 LEU A O 1
ATOM 752 N N . ASP A 1 97 ? -1.927 5.121 -2.931 1.00 97.81 97 ASP A N 1
ATOM 753 C CA . ASP A 1 97 ? -1.589 5.958 -1.782 1.00 97.81 97 ASP A CA 1
ATOM 754 C C . ASP A 1 97 ? -1.591 5.148 -0.475 1.00 97.81 97 ASP A C 1
ATOM 756 O O . ASP A 1 97 ? -0.677 5.272 0.339 1.00 97.81 97 ASP A O 1
ATOM 760 N N . ALA A 1 98 ? -2.585 4.277 -0.283 1.00 97.62 98 ALA A N 1
ATOM 761 C CA . ALA A 1 98 ? -2.626 3.372 0.858 1.00 97.62 98 ALA A CA 1
ATOM 762 C C . ALA A 1 98 ? -1.519 2.305 0.798 1.00 97.62 98 ALA A C 1
ATOM 764 O O . ALA A 1 98 ? -0.880 2.051 1.814 1.00 97.62 98 ALA A O 1
ATOM 765 N N . LEU A 1 99 ? -1.226 1.724 -0.369 1.00 98.38 99 LEU A N 1
ATOM 766 C CA . LEU A 1 99 ? -0.106 0.785 -0.534 1.00 98.38 99 LEU A CA 1
ATOM 767 C C . LEU A 1 99 ? 1.241 1.439 -0.189 1.00 98.38 99 LEU A C 1
ATOM 769 O O . LEU A 1 99 ? 2.068 0.824 0.479 1.00 98.38 99 LEU A O 1
ATOM 773 N N . TRP A 1 100 ? 1.444 2.706 -0.558 1.00 98.56 100 TRP A N 1
ATOM 774 C CA . TRP A 1 100 ? 2.613 3.469 -0.122 1.00 98.56 100 TRP A CA 1
ATOM 775 C C . TRP A 1 100 ? 2.660 3.630 1.396 1.00 98.56 100 TRP A C 1
ATOM 777 O O . TRP A 1 100 ? 3.711 3.430 1.996 1.00 98.56 100 TRP A O 1
ATOM 787 N N . GLY A 1 101 ? 1.528 3.947 2.027 1.00 98.19 101 GLY A N 1
ATOM 788 C CA . GLY A 1 101 ? 1.416 3.996 3.484 1.00 98.19 101 GLY A CA 1
ATOM 789 C C . GLY A 1 101 ? 1.814 2.689 4.166 1.00 98.19 101 GLY A C 1
ATOM 790 O O . GLY A 1 101 ? 2.585 2.700 5.124 1.00 98.19 101 GLY A O 1
ATOM 791 N N . ASP A 1 102 ? 1.317 1.568 3.646 1.00 98.25 102 ASP A N 1
ATOM 792 C CA . ASP A 1 102 ? 1.621 0.229 4.151 1.00 98.25 102 ASP A CA 1
ATOM 793 C C . ASP A 1 102 ? 3.109 -0.115 3.995 1.00 98.25 102 ASP A C 1
ATOM 795 O O . ASP A 1 102 ? 3.742 -0.545 4.959 1.00 98.25 102 ASP A O 1
ATOM 799 N N . PHE A 1 103 ? 3.717 0.191 2.843 1.00 98.31 103 PHE A N 1
ATOM 800 C CA . PHE A 1 103 ? 5.167 0.066 2.661 1.00 98.31 103 PHE A CA 1
ATOM 801 C C . PHE A 1 103 ? 5.948 0.914 3.674 1.00 98.31 103 PHE A C 1
ATOM 803 O O . PHE A 1 103 ? 6.879 0.419 4.300 1.00 98.31 103 PHE A O 1
ATOM 810 N N . MET A 1 104 ? 5.563 2.174 3.885 1.00 97.69 104 MET A N 1
ATOM 811 C CA . MET A 1 104 ? 6.256 3.055 4.834 1.00 97.69 104 MET A CA 1
ATOM 812 C C . MET A 1 104 ? 6.144 2.566 6.284 1.00 97.69 104 MET A C 1
ATOM 814 O O . MET A 1 104 ? 7.040 2.819 7.088 1.00 97.69 104 MET A O 1
ATOM 818 N N . ALA A 1 105 ? 5.062 1.865 6.627 1.00 97.25 105 ALA A N 1
ATOM 819 C CA . ALA A 1 105 ? 4.879 1.256 7.942 1.00 97.25 105 ALA A CA 1
ATOM 820 C C . ALA A 1 105 ? 5.681 -0.037 8.131 1.00 97.25 105 ALA A C 1
ATOM 822 O O . ALA A 1 105 ? 6.125 -0.325 9.242 1.00 97.25 105 ALA A O 1
ATOM 823 N N . THR A 1 106 ? 5.812 -0.842 7.077 1.00 97.31 106 THR A N 1
ATOM 824 C CA . THR A 1 106 ? 6.257 -2.239 7.192 1.00 97.31 106 THR A CA 1
ATOM 825 C C . THR A 1 106 ? 7.645 -2.498 6.620 1.00 97.31 106 THR A C 1
ATOM 827 O O . THR A 1 106 ? 8.338 -3.395 7.095 1.00 97.31 106 THR A O 1
ATOM 830 N N . GLY A 1 107 ? 8.048 -1.733 5.606 1.00 97.00 107 GLY A N 1
ATOM 831 C CA . GLY A 1 107 ? 9.204 -2.015 4.762 1.00 97.00 107 GLY A CA 1
ATOM 832 C C . GLY A 1 107 ? 9.028 -3.226 3.837 1.00 97.00 107 GLY A C 1
ATOM 833 O O . GLY A 1 107 ? 10.002 -3.618 3.200 1.00 97.00 107 GLY A O 1
ATOM 834 N N . ASP A 1 108 ? 7.835 -3.827 3.759 1.00 97.44 108 ASP A N 1
ATOM 835 C CA . ASP A 1 108 ? 7.588 -5.006 2.925 1.00 97.44 108 ASP A CA 1
ATOM 836 C C . ASP A 1 108 ? 7.589 -4.646 1.437 1.00 97.44 108 ASP A C 1
ATOM 838 O O . ASP A 1 108 ? 7.011 -3.647 1.030 1.00 97.44 108 ASP A O 1
ATOM 842 N N . ASP A 1 109 ? 8.145 -5.505 0.587 1.00 98.06 109 ASP A N 1
ATOM 843 C CA . ASP A 1 109 ? 8.179 -5.244 -0.858 1.00 98.06 109 ASP A CA 1
ATOM 844 C C . ASP A 1 109 ? 6.787 -5.332 -1.515 1.00 98.06 109 ASP A C 1
ATOM 846 O O . ASP A 1 109 ? 6.534 -4.689 -2.535 1.00 98.06 109 ASP A O 1
ATOM 850 N N . ALA A 1 110 ? 5.870 -6.127 -0.947 1.00 97.44 110 ALA A N 1
ATOM 851 C CA . ALA A 1 110 ? 4.606 -6.500 -1.587 1.00 97.44 110 ALA A CA 1
ATOM 852 C C . ALA A 1 110 ? 3.733 -5.306 -2.037 1.00 97.44 110 ALA A C 1
ATOM 854 O O . ALA A 1 110 ? 3.211 -5.360 -3.156 1.00 97.44 110 ALA A O 1
ATOM 855 N N . PRO A 1 111 ? 3.589 -4.209 -1.267 1.00 98.44 111 PRO A N 1
ATOM 856 C CA . PRO A 1 111 ? 2.873 -3.028 -1.735 1.00 98.44 111 PRO A CA 1
ATOM 857 C C . PRO A 1 111 ? 3.533 -2.357 -2.946 1.00 98.44 111 PRO A C 1
ATOM 859 O O . PRO A 1 111 ? 2.828 -1.949 -3.868 1.00 98.44 111 PRO A O 1
ATOM 862 N N . ILE A 1 112 ? 4.869 -2.300 -3.006 1.00 98.69 112 ILE A N 1
ATOM 863 C CA . ILE A 1 112 ? 5.590 -1.749 -4.166 1.00 98.69 112 ILE A CA 1
ATOM 864 C C . ILE A 1 112 ? 5.387 -2.646 -5.386 1.00 98.69 112 ILE A C 1
ATOM 866 O O . ILE A 1 112 ? 5.049 -2.145 -6.458 1.00 98.69 112 ILE A O 1
ATOM 870 N N . VAL A 1 113 ? 5.521 -3.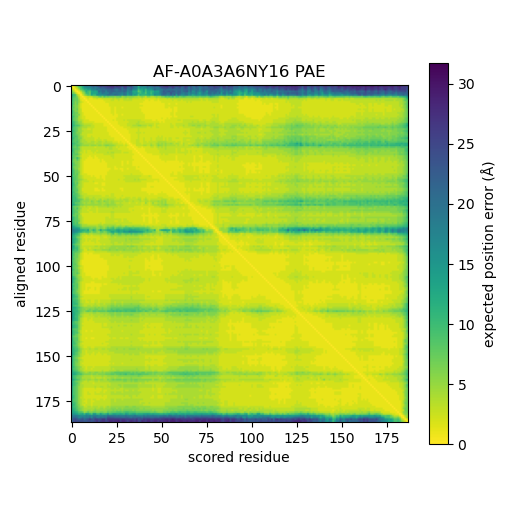965 -5.225 1.00 98.44 113 VAL A N 1
ATOM 871 C CA . VAL A 1 113 ? 5.258 -4.943 -6.297 1.00 98.44 113 VAL A CA 1
ATOM 872 C C . VAL A 1 113 ? 3.830 -4.785 -6.828 1.00 98.44 113 VAL A C 1
ATOM 874 O O . VAL A 1 113 ? 3.592 -4.795 -8.039 1.00 98.44 113 VAL A O 1
ATOM 877 N N . ARG A 1 114 ? 2.862 -4.550 -5.936 1.00 98.00 114 ARG A N 1
ATOM 878 C CA . ARG A 1 114 ? 1.476 -4.284 -6.326 1.00 98.00 114 ARG A CA 1
ATOM 879 C C . ARG A 1 114 ? 1.337 -2.983 -7.119 1.00 98.00 114 ARG A C 1
ATOM 881 O O . ARG A 1 114 ? 0.621 -2.978 -8.116 1.00 98.00 114 ARG A O 1
ATOM 888 N N . ILE A 1 115 ? 2.030 -1.910 -6.747 1.00 98.69 115 ILE A N 1
ATOM 889 C CA . ILE A 1 115 ? 2.032 -0.644 -7.504 1.00 98.69 115 ILE A CA 1
ATOM 890 C C . ILE A 1 115 ? 2.685 -0.830 -8.883 1.00 98.69 115 ILE A C 1
ATOM 892 O O . ILE A 1 115 ? 2.144 -0.357 -9.883 1.00 98.69 115 ILE A O 1
ATOM 896 N N . ILE A 1 116 ? 3.789 -1.581 -8.964 1.00 98.69 116 ILE A N 1
ATOM 897 C CA . ILE A 1 116 ? 4.463 -1.944 -10.222 1.00 98.69 116 ILE A CA 1
ATOM 898 C C . ILE A 1 116 ? 3.497 -2.656 -11.183 1.00 98.69 116 ILE A C 1
ATOM 900 O O . ILE A 1 116 ? 3.514 -2.382 -12.383 1.00 98.69 116 ILE A O 1
ATOM 904 N N . SER A 1 117 ? 2.583 -3.491 -10.673 1.00 98.00 117 SER A N 1
ATOM 905 C CA . SER A 1 117 ? 1.597 -4.192 -11.513 1.00 98.00 117 SER A CA 1
ATOM 906 C C . SER A 1 117 ? 0.630 -3.270 -12.278 1.00 98.00 117 SER A C 1
ATOM 908 O O . SER A 1 117 ? 0.027 -3.705 -13.256 1.00 98.00 117 SER A O 1
ATOM 910 N N . ALA A 1 118 ? 0.495 -1.996 -11.885 1.00 98.12 118 ALA A N 1
ATOM 911 C CA . ALA A 1 118 ? -0.326 -1.013 -12.600 1.00 98.12 118 ALA A CA 1
ATOM 912 C C . ALA A 1 118 ? 0.403 -0.326 -13.766 1.00 98.12 118 ALA A C 1
ATOM 914 O O . ALA A 1 118 ? -0.231 0.392 -14.540 1.00 98.12 118 ALA A O 1
ATOM 915 N N . LEU A 1 119 ? 1.719 -0.518 -13.915 1.00 98.50 119 LEU A N 1
ATOM 916 C CA . LEU A 1 119 ? 2.514 0.179 -14.928 1.00 98.50 119 LEU A CA 1
ATOM 917 C C . LEU A 1 119 ? 2.017 -0.005 -16.372 1.00 98.50 119 LEU A C 1
ATOM 919 O O . LEU A 1 119 ? 1.983 0.998 -17.084 1.00 98.50 119 LEU A O 1
ATOM 923 N N . PRO A 1 120 ? 1.565 -1.191 -16.831 1.00 97.56 120 PRO A N 1
ATOM 924 C CA . PRO A 1 120 ? 1.077 -1.351 -18.205 1.00 97.56 120 PRO A CA 1
ATOM 925 C C . PRO A 1 120 ? -0.121 -0.456 -18.541 1.00 97.56 120 PRO A C 1
ATOM 927 O O . PRO A 1 120 ? -0.362 -0.143 -19.708 1.00 97.56 120 PRO A O 1
ATOM 930 N N . TRP A 1 121 ? -0.866 0.007 -17.531 1.00 97.81 121 TRP A N 1
ATOM 931 C CA . TRP A 1 121 ? -2.049 0.835 -17.738 1.00 97.81 121 TRP A CA 1
ATOM 932 C C . TRP A 1 121 ? -1.741 2.220 -18.300 1.00 97.81 121 TRP A C 1
ATOM 934 O O . TRP A 1 121 ? -2.654 2.861 -18.810 1.00 97.81 121 TRP A O 1
ATOM 944 N N . ILE A 1 122 ? -0.481 2.667 -18.314 1.00 96.69 122 ILE A N 1
ATOM 945 C CA . ILE A 1 122 ? -0.110 3.901 -19.028 1.00 96.69 122 ILE A CA 1
ATOM 946 C C . ILE A 1 122 ? -0.389 3.819 -20.538 1.00 96.69 122 ILE A C 1
ATOM 948 O O . ILE A 1 122 ? -0.519 4.847 -21.195 1.00 96.69 122 ILE A O 1
ATOM 952 N N . ASN A 1 123 ? -0.493 2.603 -21.083 1.00 95.38 123 ASN A N 1
ATOM 953 C CA . ASN A 1 123 ? -0.717 2.344 -22.503 1.00 95.38 123 ASN A CA 1
ATOM 954 C C . ASN A 1 123 ? -2.151 1.881 -22.812 1.00 95.38 123 ASN A C 1
ATOM 956 O O . ASN A 1 123 ? -2.466 1.572 -23.965 1.00 95.38 123 ASN A O 1
ATOM 960 N N . VAL A 1 124 ? -3.031 1.813 -21.804 1.00 95.12 124 VAL A N 1
ATOM 961 C CA . VAL A 1 124 ? -4.415 1.363 -21.995 1.00 95.12 124 VAL A CA 1
ATOM 962 C C . VAL A 1 124 ? -5.198 2.378 -22.830 1.00 95.12 124 VAL A C 1
ATOM 964 O O . VAL A 1 124 ? -5.073 3.591 -22.659 1.00 95.12 124 VAL A O 1
ATOM 967 N N . ARG A 1 125 ? -6.037 1.885 -23.746 1.00 94.62 125 ARG A N 1
ATOM 968 C CA . ARG A 1 125 ? -6.921 2.719 -24.571 1.00 94.62 125 ARG A CA 1
ATOM 969 C C . ARG A 1 125 ? -8.372 2.513 -24.166 1.00 94.62 125 ARG A C 1
ATOM 971 O O . ARG A 1 125 ? -8.780 1.394 -23.884 1.00 94.62 125 ARG A O 1
ATOM 978 N N . GLY A 1 126 ? -9.148 3.595 -24.166 1.00 94.06 126 GLY A N 1
ATOM 979 C CA . GLY A 1 126 ? -10.585 3.556 -23.870 1.00 94.06 126 GLY A CA 1
ATOM 980 C C . GLY A 1 126 ? -10.946 3.393 -22.388 1.00 94.06 126 GLY A C 1
ATOM 981 O O . GLY A 1 126 ? -12.128 3.416 -22.067 1.00 94.06 126 GLY A O 1
ATOM 982 N N . ASP A 1 127 ? -9.962 3.285 -21.490 1.00 95.38 127 ASP A N 1
ATOM 983 C CA . ASP A 1 127 ? -10.172 3.191 -20.041 1.00 95.38 127 ASP A CA 1
ATOM 984 C C . ASP A 1 127 ? -9.438 4.324 -19.313 1.00 95.38 127 ASP A C 1
ATOM 986 O O . ASP A 1 127 ? -8.259 4.231 -18.965 1.00 95.38 127 ASP A O 1
ATOM 990 N N . THR A 1 128 ? -10.147 5.432 -19.098 1.00 93.12 128 THR A N 1
ATOM 991 C CA . THR A 1 128 ? -9.597 6.616 -18.425 1.00 93.12 128 THR A CA 1
ATOM 992 C C . THR A 1 128 ? -9.225 6.336 -16.969 1.00 93.12 128 THR A C 1
ATOM 994 O O . THR A 1 128 ? -8.273 6.926 -16.466 1.00 93.12 128 THR A O 1
ATOM 997 N N . SER A 1 129 ? -9.945 5.443 -16.283 1.00 92.62 129 SER A N 1
ATOM 998 C CA . SER A 1 129 ? -9.683 5.151 -14.871 1.00 92.62 129 SER A CA 1
ATOM 999 C C . SER A 1 129 ? -8.342 4.442 -14.711 1.00 92.62 129 SER A C 1
ATOM 1001 O O . SER A 1 129 ? -7.473 4.921 -13.978 1.00 92.62 129 SER A O 1
ATOM 1003 N N . ARG A 1 130 ? -8.125 3.364 -15.474 1.00 96.69 130 ARG A N 1
ATOM 1004 C CA . ARG A 1 130 ? -6.844 2.651 -15.480 1.00 96.69 130 ARG A CA 1
ATOM 1005 C C . ARG A 1 130 ? -5.699 3.537 -15.946 1.00 96.69 130 ARG A C 1
ATOM 1007 O O . ARG A 1 130 ? -4.642 3.509 -15.323 1.00 96.69 130 ARG A O 1
ATOM 1014 N N . LEU A 1 131 ? -5.917 4.366 -16.968 1.00 97.06 131 LEU A N 1
ATOM 1015 C CA . LEU A 1 131 ? -4.893 5.289 -17.460 1.00 97.06 131 LEU A CA 1
ATOM 1016 C C . LEU A 1 131 ? -4.413 6.257 -16.364 1.00 97.06 131 LEU A C 1
ATOM 1018 O O . LEU A 1 131 ? -3.209 6.449 -16.193 1.00 97.06 131 LEU A O 1
ATOM 1022 N N . LEU A 1 132 ? -5.340 6.825 -15.581 1.00 96.00 132 LEU A N 1
ATOM 1023 C CA . LEU A 1 132 ? -5.000 7.704 -14.457 1.00 96.00 132 LEU A CA 1
ATOM 1024 C C . LEU A 1 132 ? -4.229 6.962 -13.358 1.00 96.00 132 LEU A C 1
ATOM 1026 O O . LEU A 1 132 ? -3.248 7.491 -12.835 1.00 96.00 132 LEU A O 1
ATOM 1030 N N . VAL A 1 133 ? -4.638 5.734 -13.023 1.00 97.69 133 VAL A N 1
ATOM 1031 C CA . VAL A 1 133 ? -3.951 4.919 -12.009 1.00 97.69 133 VAL A CA 1
ATOM 1032 C C . VAL A 1 133 ? -2.550 4.515 -12.476 1.00 97.69 133 VAL A C 1
ATOM 1034 O O . VAL A 1 133 ? -1.600 4.658 -11.712 1.00 97.69 133 VAL A O 1
ATOM 1037 N N . GLY A 1 134 ? -2.388 4.090 -13.732 1.00 98.25 134 GLY A N 1
ATOM 1038 C CA . GLY A 1 134 ? -1.082 3.767 -14.313 1.00 98.25 134 GLY A CA 1
ATOM 1039 C C . GLY A 1 134 ? -0.136 4.969 -14.321 1.00 98.25 134 GLY A C 1
ATOM 1040 O O . GLY A 1 134 ? 1.024 4.853 -13.924 1.00 98.25 134 GLY A O 1
ATOM 1041 N N . GLY A 1 135 ? -0.641 6.149 -14.697 1.00 98.12 135 GLY A N 1
ATOM 1042 C CA . GLY A 1 135 ? 0.126 7.395 -14.643 1.00 98.12 135 GLY A CA 1
ATOM 1043 C C . GLY A 1 135 ? 0.578 7.750 -13.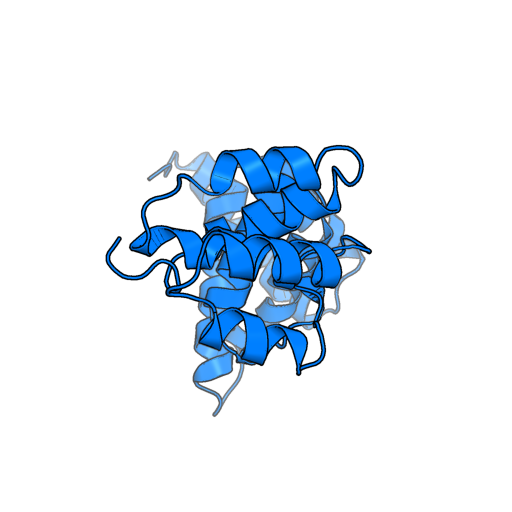222 1.00 98.12 135 GLY A C 1
ATOM 1044 O O . GLY A 1 135 ? 1.747 8.076 -13.008 1.00 98.12 135 GLY A O 1
ATOM 1045 N N . ALA A 1 136 ? -0.318 7.624 -12.238 1.00 98.25 136 ALA A N 1
ATOM 1046 C CA . ALA A 1 136 ? -0.003 7.851 -10.828 1.00 98.25 136 ALA A CA 1
ATOM 1047 C C . ALA A 1 136 ? 1.014 6.833 -10.279 1.00 98.25 136 ALA A C 1
ATOM 1049 O O . ALA A 1 136 ? 1.924 7.211 -9.535 1.00 98.25 136 ALA A O 1
ATOM 1050 N N . ALA A 1 137 ? 0.911 5.560 -10.674 1.00 98.69 137 ALA A N 1
ATOM 1051 C CA . ALA A 1 137 ? 1.875 4.523 -10.314 1.00 98.69 137 ALA A CA 1
ATOM 1052 C C . ALA A 1 137 ? 3.271 4.856 -10.857 1.00 98.69 137 ALA A C 1
ATOM 1054 O O . ALA A 1 137 ? 4.224 4.915 -10.084 1.00 98.69 137 ALA A O 1
ATOM 1055 N N . ARG A 1 138 ? 3.386 5.167 -12.157 1.00 98.69 138 ARG A N 1
ATOM 1056 C CA . ARG A 1 138 ? 4.660 5.550 -12.788 1.00 98.69 138 ARG A CA 1
ATOM 1057 C C . ARG A 1 138 ? 5.286 6.757 -12.090 1.00 98.69 138 ARG A C 1
ATOM 1059 O O . ARG A 1 138 ? 6.446 6.704 -11.694 1.00 98.69 138 ARG A O 1
ATOM 1066 N N . TRP A 1 139 ? 4.512 7.828 -11.914 1.00 98.38 139 TRP A N 1
ATOM 1067 C CA . TRP A 1 139 ? 5.000 9.060 -11.295 1.00 98.38 139 TRP A CA 1
ATOM 1068 C C . TRP A 1 139 ? 5.466 8.843 -9.848 1.00 98.38 139 TRP A C 1
ATOM 1070 O O . TRP A 1 139 ? 6.565 9.264 -9.483 1.00 98.38 139 TRP A O 1
ATOM 1080 N N . SER A 1 140 ? 4.662 8.155 -9.031 1.00 98.56 140 SER A N 1
ATOM 1081 C CA . SER A 1 140 ? 5.002 7.924 -7.623 1.00 98.56 140 SER A CA 1
ATOM 1082 C C . SER A 1 140 ? 6.175 6.958 -7.450 1.00 98.56 140 SER A C 1
ATOM 1084 O O . SER A 1 140 ? 7.005 7.187 -6.575 1.00 98.56 140 SER A O 1
ATOM 1086 N N . LEU A 1 141 ? 6.315 5.935 -8.304 1.00 98.75 141 LEU A N 1
ATOM 1087 C CA . LEU A 1 141 ? 7.485 5.050 -8.299 1.00 98.75 141 LEU A CA 1
ATOM 1088 C C . LEU A 1 141 ? 8.774 5.814 -8.608 1.00 98.75 141 LEU A C 1
ATOM 1090 O O . LEU A 1 141 ? 9.753 5.629 -7.892 1.00 98.75 141 LEU A O 1
ATOM 1094 N N . ILE A 1 142 ? 8.774 6.703 -9.609 1.00 98.56 142 ILE A N 1
ATOM 1095 C CA . ILE A 1 142 ? 9.938 7.551 -9.920 1.00 98.56 142 ILE A CA 1
ATOM 1096 C C . ILE A 1 142 ? 10.283 8.423 -8.711 1.00 98.56 142 ILE A C 1
ATOM 1098 O O . ILE A 1 142 ? 11.405 8.382 -8.209 1.00 98.56 142 ILE A O 1
ATOM 1102 N N . SER A 1 143 ? 9.301 9.170 -8.200 1.00 97.56 143 SER A N 1
ATOM 1103 C CA . SER A 1 143 ? 9.503 10.095 -7.082 1.00 97.56 143 SER A CA 1
ATOM 1104 C C . SER A 1 143 ? 10.008 9.392 -5.816 1.00 97.56 143 SER A C 1
ATOM 1106 O O . SER A 1 143 ? 10.937 9.883 -5.171 1.00 97.56 143 SER A O 1
ATOM 1108 N N . ASN A 1 144 ? 9.451 8.229 -5.472 1.00 98.12 144 ASN A N 1
ATOM 1109 C CA . ASN A 1 144 ? 9.862 7.470 -4.293 1.00 98.12 144 ASN A CA 1
ATOM 1110 C C . ASN A 1 144 ? 11.182 6.720 -4.503 1.00 98.12 144 ASN A C 1
ATOM 1112 O O . ASN A 1 144 ? 11.955 6.606 -3.556 1.00 98.12 144 ASN A O 1
ATOM 1116 N N . ALA A 1 145 ? 11.491 6.256 -5.717 1.00 98.31 145 ALA A N 1
ATOM 1117 C CA . ALA A 1 145 ? 12.788 5.653 -6.017 1.00 98.31 145 ALA A CA 1
ATOM 1118 C C . ALA A 1 145 ? 13.930 6.674 -5.899 1.00 98.31 145 ALA A C 1
ATOM 1120 O O . ALA A 1 145 ? 15.001 6.313 -5.416 1.00 98.31 145 ALA A O 1
ATOM 1121 N N . ILE A 1 146 ? 13.689 7.943 -6.269 1.00 96.81 146 ILE A N 1
ATOM 1122 C CA . ILE A 1 146 ? 14.627 9.062 -6.058 1.00 96.81 146 ILE A CA 1
ATOM 1123 C C . ILE A 1 146 ? 14.914 9.267 -4.566 1.00 96.81 146 ILE A C 1
ATOM 1125 O O . ILE A 1 146 ? 16.069 9.391 -4.161 1.00 96.81 146 ILE A O 1
ATOM 1129 N N . GLN A 1 147 ? 13.865 9.293 -3.746 1.00 94.44 147 GLN A N 1
ATOM 1130 C CA . GLN A 1 147 ? 13.964 9.643 -2.326 1.00 94.44 147 GLN A CA 1
ATOM 1131 C C . GLN A 1 147 ? 14.411 8.475 -1.436 1.00 94.44 147 GLN A C 1
ATOM 1133 O O . GLN A 1 147 ? 15.028 8.687 -0.390 1.00 94.44 147 GLN A O 1
ATOM 1138 N N . HIS A 1 148 ? 14.113 7.235 -1.829 1.00 95.81 148 HIS A N 1
ATOM 1139 C CA . HIS A 1 148 ? 14.244 6.068 -0.964 1.00 95.81 148 HIS A CA 1
ATOM 1140 C C . HIS A 1 148 ? 14.977 4.925 -1.672 1.00 95.81 148 HIS A C 1
ATOM 1142 O O . HIS A 1 148 ? 14.421 4.214 -2.509 1.00 95.81 148 HIS A O 1
ATOM 1148 N N . LYS A 1 149 ? 16.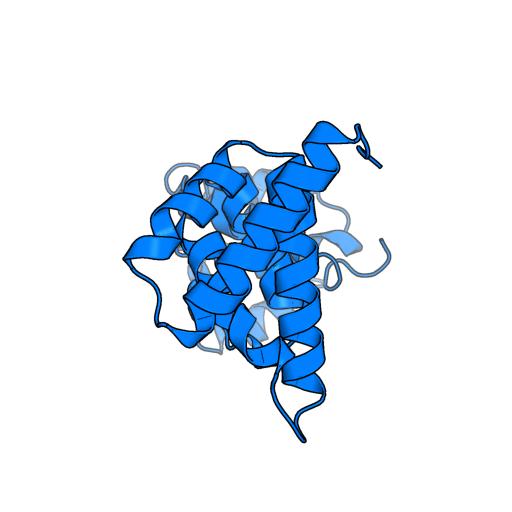224 4.669 -1.249 1.00 96.94 149 LYS A N 1
ATOM 1149 C CA . LYS A 1 149 ? 17.040 3.543 -1.745 1.00 96.94 149 LYS A CA 1
ATOM 1150 C C . LYS A 1 149 ? 16.320 2.183 -1.700 1.00 96.94 149 LYS A C 1
ATOM 1152 O O . LYS A 1 149 ? 16.473 1.436 -2.664 1.00 96.94 149 LYS A O 1
ATOM 1157 N N . PRO A 1 150 ? 15.530 1.843 -0.656 1.00 98.00 150 PRO A N 1
ATOM 1158 C CA . PRO A 1 150 ? 14.785 0.584 -0.647 1.00 98.00 150 PRO A CA 1
ATOM 1159 C C . PRO A 1 150 ? 13.801 0.455 -1.815 1.00 98.00 150 PRO A C 1
ATOM 1161 O O . PRO A 1 150 ? 13.722 -0.610 -2.415 1.00 98.00 150 PRO A O 1
ATOM 1164 N N . VAL A 1 151 ? 13.125 1.544 -2.201 1.00 98.50 151 VAL A N 1
ATOM 1165 C CA . VAL A 1 151 ? 12.178 1.544 -3.328 1.00 98.50 151 VAL A CA 1
ATOM 1166 C C . VAL A 1 151 ? 12.906 1.272 -4.641 1.00 98.50 151 VAL A C 1
ATOM 1168 O O . VAL A 1 151 ? 12.494 0.395 -5.396 1.00 98.50 151 VAL A O 1
ATOM 1171 N N . MET A 1 152 ? 14.033 1.952 -4.883 1.00 98.50 152 MET A N 1
ATOM 1172 C CA . MET A 1 152 ? 14.876 1.681 -6.055 1.00 98.50 152 MET A CA 1
ATOM 1173 C C . MET A 1 152 ? 15.324 0.213 -6.105 1.00 98.50 152 MET A C 1
ATOM 1175 O O . MET A 1 152 ? 15.257 -0.423 -7.155 1.00 98.50 152 MET A O 1
ATOM 1179 N N . ALA A 1 153 ? 15.731 -0.348 -4.963 1.00 98.38 153 ALA A N 1
ATOM 1180 C CA . ALA A 1 153 ? 16.175 -1.734 -4.890 1.00 98.38 153 ALA A CA 1
ATOM 1181 C C . ALA A 1 153 ? 15.052 -2.729 -5.234 1.00 98.38 153 ALA A C 1
ATOM 1183 O O . ALA A 1 153 ? 15.322 -3.726 -5.903 1.00 98.38 153 ALA A O 1
ATOM 1184 N N . VAL A 1 154 ? 13.807 -2.472 -4.811 1.00 98.56 154 VAL A N 1
ATOM 1185 C CA . VAL A 1 154 ? 12.647 -3.292 -5.207 1.00 98.56 154 VAL A CA 1
ATOM 1186 C C . VAL A 1 154 ? 12.409 -3.189 -6.709 1.00 98.56 154 VAL A C 1
ATOM 1188 O O . VAL A 1 154 ? 12.352 -4.217 -7.378 1.00 98.56 154 VAL A O 1
ATOM 1191 N N . CYS A 1 155 ? 12.355 -1.972 -7.263 1.00 98.56 155 CYS A N 1
ATOM 1192 C CA . CYS A 1 155 ? 12.175 -1.766 -8.703 1.00 98.56 155 CYS A CA 1
ATOM 1193 C C . CYS A 1 155 ? 13.216 -2.541 -9.528 1.00 98.56 155 CYS A C 1
ATOM 1195 O O . CYS A 1 155 ? 12.868 -3.185 -10.513 1.00 98.56 155 CYS A O 1
ATOM 1197 N N . GLN A 1 156 ? 14.485 -2.522 -9.112 1.00 98.50 156 GLN A N 1
ATOM 1198 C CA . GLN A 1 156 ? 15.560 -3.251 -9.788 1.00 98.50 156 GLN A CA 1
ATOM 1199 C C . GLN A 1 156 ? 15.401 -4.774 -9.689 1.00 98.50 156 GLN A C 1
ATOM 1201 O O . GLN A 1 156 ? 15.603 -5.463 -10.689 1.00 98.50 156 GLN A O 1
ATOM 1206 N N . ARG A 1 157 ? 15.023 -5.309 -8.517 1.00 98.00 157 ARG A N 1
ATOM 1207 C CA . ARG A 1 157 ? 14.775 -6.753 -8.343 1.00 98.00 157 ARG A CA 1
ATOM 1208 C C . ARG A 1 157 ? 13.616 -7.239 -9.211 1.00 98.00 157 ARG A C 1
ATOM 1210 O O . ARG A 1 157 ? 13.728 -8.288 -9.844 1.00 98.00 157 ARG A O 1
ATOM 1217 N N . GLU A 1 158 ? 12.549 -6.451 -9.295 1.00 98.12 158 GLU A N 1
ATOM 1218 C CA . GLU A 1 158 ? 11.334 -6.822 -10.024 1.00 98.12 158 GLU A CA 1
ATOM 1219 C C . GLU A 1 158 ? 11.511 -6.870 -11.553 1.00 98.12 158 GLU A C 1
ATOM 1221 O O . GLU A 1 158 ? 10.714 -7.494 -12.249 1.00 98.12 158 GLU A O 1
ATOM 1226 N N . LEU A 1 159 ? 12.594 -6.314 -12.111 1.00 97.81 159 LEU A N 1
ATOM 1227 C CA . LEU A 1 159 ? 12.900 -6.446 -13.545 1.00 97.81 159 LEU A CA 1
ATOM 1228 C C . LEU A 1 159 ? 13.072 -7.902 -14.011 1.00 97.81 159 LEU A C 1
ATOM 1230 O O . LEU A 1 159 ? 12.906 -8.180 -15.199 1.00 97.81 159 LEU A O 1
ATOM 1234 N N . ALA A 1 160 ? 13.457 -8.810 -13.108 1.00 95.19 160 ALA A N 1
ATOM 1235 C CA . ALA A 1 160 ? 13.695 -10.217 -13.427 1.00 95.19 160 ALA A CA 1
ATOM 1236 C C . ALA A 1 160 ? 12.445 -11.102 -13.267 1.00 95.19 160 ALA A C 1
ATOM 1238 O O . ALA A 1 160 ? 12.396 -12.187 -13.843 1.00 95.19 160 ALA A O 1
ATOM 1239 N N . SER A 1 161 ? 11.456 -10.660 -12.486 1.00 94.50 161 SER A N 1
ATOM 1240 C CA . SER A 1 161 ? 10.253 -11.429 -12.134 1.00 94.50 161 SER A CA 1
ATOM 1241 C C . SER A 1 161 ? 9.008 -10.986 -12.904 1.00 94.50 161 SER A C 1
ATOM 1243 O O . SER A 1 161 ? 8.097 -11.788 -13.107 1.00 94.50 161 SER A O 1
ATOM 1245 N N . GLN A 1 162 ? 8.947 -9.720 -13.321 1.00 96.75 162 GLN A N 1
ATOM 1246 C CA . GLN A 1 162 ? 7.737 -9.133 -13.885 1.00 96.75 162 GLN A CA 1
ATOM 1247 C C . GLN A 1 162 ? 7.511 -9.500 -15.366 1.00 96.75 162 GLN A C 1
ATOM 1249 O O . GLN A 1 162 ? 8.469 -9.671 -16.132 1.00 96.75 162 GLN A O 1
ATOM 1254 N N . PRO A 1 163 ? 6.240 -9.565 -15.819 1.00 97.00 163 PRO A N 1
ATOM 1255 C CA . PRO A 1 163 ? 5.904 -9.763 -17.227 1.00 97.00 163 PRO A CA 1
ATOM 1256 C C . PRO A 1 163 ? 6.555 -8.720 -18.142 1.00 97.00 163 PRO A C 1
ATOM 1258 O O . PRO A 1 163 ? 6.791 -7.582 -17.741 1.00 97.00 163 PRO A O 1
ATOM 1261 N N . GLY A 1 164 ? 6.787 -9.078 -19.409 1.00 96.44 164 GLY A N 1
ATOM 1262 C CA . GLY A 1 164 ? 7.503 -8.223 -20.366 1.00 96.44 164 GLY A CA 1
ATOM 1263 C C . GLY A 1 164 ? 6.931 -6.806 -20.512 1.00 96.44 164 GLY A C 1
ATOM 1264 O O . GLY A 1 164 ? 7.699 -5.848 -20.576 1.00 96.44 164 GLY A O 1
ATOM 1265 N N . GLU A 1 165 ? 5.603 -6.659 -20.502 1.00 95.62 165 GLU A N 1
ATOM 1266 C CA . GLU A 1 165 ? 4.927 -5.353 -20.582 1.00 95.62 165 GLU A CA 1
ATOM 1267 C C . GLU A 1 165 ? 5.147 -4.475 -19.340 1.00 95.62 165 GLU A C 1
ATOM 1269 O O . GLU A 1 165 ? 5.314 -3.263 -19.465 1.00 95.62 165 GLU A O 1
ATOM 1274 N N . VAL A 1 166 ? 5.213 -5.080 -18.151 1.00 97.88 166 VAL A N 1
ATOM 1275 C CA . VAL A 1 166 ? 5.510 -4.385 -16.891 1.00 97.88 166 VAL A CA 1
ATOM 1276 C C . VAL A 1 166 ? 6.986 -4.000 -16.872 1.00 97.88 166 VAL A C 1
ATOM 1278 O O . VAL A 1 166 ? 7.330 -2.846 -16.625 1.00 97.88 166 VAL A O 1
ATOM 1281 N N . THR A 1 167 ? 7.859 -4.953 -17.204 1.00 97.62 167 T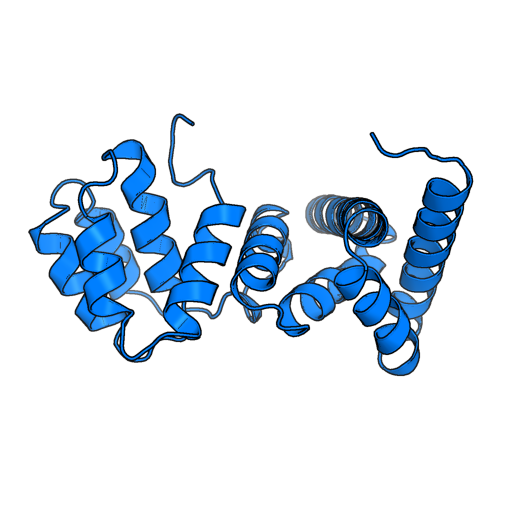HR A N 1
ATOM 1282 C CA . THR A 1 167 ? 9.314 -4.782 -17.228 1.00 97.62 167 THR A CA 1
ATOM 1283 C C . THR A 1 167 ? 9.748 -3.682 -18.196 1.00 97.62 167 THR A C 1
ATOM 1285 O O . THR A 1 167 ? 10.671 -2.931 -17.885 1.00 97.62 167 THR A O 1
ATOM 1288 N N . ALA A 1 168 ? 9.087 -3.540 -19.350 1.00 97.25 168 ALA A N 1
ATOM 1289 C CA . ALA A 1 168 ? 9.369 -2.462 -20.297 1.00 97.25 168 ALA A CA 1
ATOM 1290 C C . ALA A 1 168 ? 9.196 -1.077 -19.651 1.00 97.25 168 ALA A C 1
ATOM 1292 O O . ALA A 1 168 ? 10.134 -0.282 -19.646 1.00 97.25 168 ALA A O 1
ATOM 1293 N N . VAL A 1 169 ? 8.042 -0.830 -19.024 1.00 98.31 169 VAL A N 1
ATOM 1294 C CA . VAL A 1 169 ? 7.748 0.446 -18.354 1.00 98.31 169 VAL A CA 1
ATOM 1295 C C . VAL A 1 169 ? 8.594 0.627 -17.087 1.00 98.31 169 VAL A C 1
ATOM 1297 O O . VAL A 1 169 ? 9.045 1.732 -16.790 1.00 98.31 169 VAL A O 1
ATOM 1300 N N . LEU A 1 170 ? 8.863 -0.449 -16.341 1.00 98.62 170 LEU A N 1
ATOM 1301 C CA . LEU A 1 170 ? 9.675 -0.398 -15.123 1.00 98.62 170 LEU A CA 1
ATOM 1302 C C . LEU A 1 170 ? 11.129 0.014 -15.409 1.00 98.62 170 LEU A C 1
ATOM 1304 O O . LEU A 1 170 ? 11.716 0.765 -14.630 1.00 98.62 170 LEU A O 1
ATOM 1308 N N . ARG A 1 171 ? 11.703 -0.402 -16.549 1.00 98.62 171 ARG A N 1
ATOM 1309 C CA . ARG A 1 171 ? 13.027 0.081 -16.988 1.00 98.62 171 ARG A CA 1
ATOM 1310 C C . ARG A 1 171 ? 13.035 1.587 -17.219 1.00 98.62 171 ARG A C 1
ATOM 1312 O O . ARG A 1 171 ? 13.997 2.243 -16.833 1.00 98.62 171 ARG A O 1
ATOM 1319 N N . GLU A 1 172 ? 11.978 2.134 -17.816 1.00 98.38 172 GLU A N 1
ATOM 1320 C CA . GLU A 1 172 ? 11.855 3.581 -18.023 1.00 98.38 172 GLU A CA 1
ATOM 1321 C C . GLU A 1 172 ? 11.753 4.332 -16.694 1.00 98.38 172 GLU A C 1
ATOM 1323 O O . GLU A 1 172 ? 12.427 5.342 -16.516 1.00 98.38 172 GLU A O 1
ATOM 1328 N N . VAL A 1 173 ? 10.965 3.813 -15.745 1.00 98.56 173 VAL A N 1
ATOM 1329 C CA . VAL A 1 173 ? 10.849 4.357 -14.380 1.00 98.56 173 VAL A CA 1
ATOM 1330 C C . VAL A 1 173 ? 12.216 4.443 -13.700 1.00 98.56 173 VAL A C 1
ATOM 1332 O O . VAL A 1 173 ? 12.571 5.491 -13.163 1.00 98.56 173 VAL A O 1
ATOM 1335 N N . ILE A 1 174 ? 12.998 3.360 -13.743 1.00 98.62 174 ILE A N 1
ATOM 1336 C CA . ILE A 1 174 ? 14.338 3.314 -13.140 1.00 98.62 174 ILE A CA 1
ATOM 1337 C C . ILE A 1 174 ? 15.278 4.295 -13.844 1.00 98.62 174 ILE A C 1
ATOM 1339 O O . ILE A 1 174 ? 15.930 5.098 -13.180 1.00 98.62 174 ILE A O 1
ATOM 1343 N N . ALA A 1 175 ? 15.317 4.277 -15.179 1.00 98.38 175 ALA A N 1
ATOM 1344 C CA . ALA A 1 175 ? 16.195 5.146 -15.958 1.00 98.38 175 ALA A CA 1
ATOM 1345 C C . ALA A 1 175 ? 15.898 6.640 -15.730 1.00 98.38 175 ALA A C 1
ATOM 1347 O O . ALA A 1 175 ? 16.826 7.448 -15.643 1.00 98.38 175 ALA A O 1
ATOM 1348 N N . GLU A 1 176 ? 14.619 7.010 -15.614 1.00 98.12 176 GLU A N 1
ATOM 1349 C CA . GLU A 1 176 ? 14.193 8.380 -15.316 1.00 98.12 176 GLU A CA 1
ATOM 1350 C C . GLU A 1 176 ? 14.585 8.794 -13.894 1.00 98.12 176 GLU A C 1
ATOM 1352 O O . GLU A 1 176 ? 15.201 9.844 -13.715 1.00 98.12 176 GLU A O 1
ATOM 1357 N N . ALA A 1 177 ? 14.333 7.943 -12.897 1.00 97.75 177 ALA A N 1
ATOM 1358 C CA . ALA A 1 177 ? 14.730 8.208 -11.517 1.00 97.75 177 ALA A CA 1
ATOM 1359 C C . ALA A 1 177 ? 16.254 8.380 -11.373 1.00 97.75 177 ALA A C 1
ATOM 1361 O O . ALA A 1 177 ? 16.717 9.334 -10.751 1.00 97.75 177 ALA A O 1
ATOM 1362 N N . GLU A 1 178 ? 17.054 7.504 -11.988 1.00 97.44 178 GLU A N 1
ATOM 1363 C CA . GLU A 1 178 ? 18.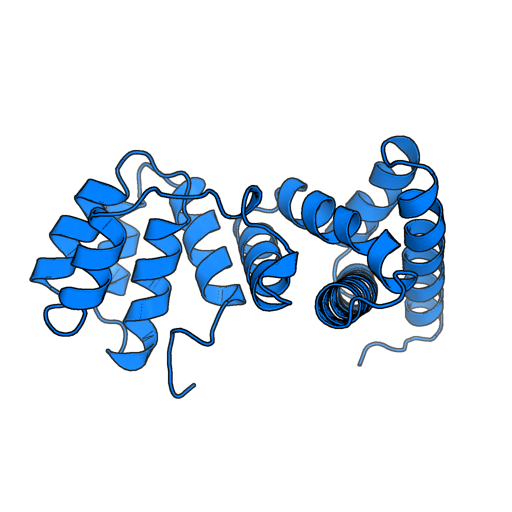518 7.614 -11.974 1.00 97.44 178 GLU A CA 1
ATOM 1364 C C . GLU A 1 178 ? 19.020 8.886 -12.663 1.00 97.44 178 GLU A C 1
ATOM 1366 O O . GLU A 1 178 ? 20.007 9.489 -12.232 1.00 97.44 178 GLU A O 1
ATOM 1371 N N . LYS A 1 179 ? 18.363 9.300 -13.752 1.00 96.88 179 LYS A N 1
ATOM 1372 C CA . LYS A 1 179 ? 18.677 10.557 -14.430 1.00 96.88 179 LYS A CA 1
ATOM 1373 C C . LYS A 1 179 ? 18.418 11.748 -13.508 1.00 96.88 179 LYS A C 1
ATOM 1375 O O . LYS A 1 179 ? 19.318 12.569 -13.343 1.00 96.88 179 LYS A O 1
ATOM 1380 N N . ASP A 1 180 ? 17.252 11.812 -12.875 1.00 94.12 180 ASP A N 1
ATOM 1381 C CA . ASP A 1 180 ? 16.888 12.917 -11.983 1.00 94.12 180 ASP A CA 1
ATOM 1382 C C . ASP A 1 180 ? 17.789 12.987 -10.739 1.00 94.12 180 ASP A C 1
ATOM 1384 O O . ASP A 1 180 ? 18.182 14.082 -10.326 1.00 94.12 180 ASP A O 1
ATOM 1388 N N . MET A 1 181 ? 18.205 11.833 -10.196 1.00 92.31 181 MET A N 1
ATOM 1389 C CA . MET A 1 181 ? 19.214 11.761 -9.131 1.00 92.31 181 MET A CA 1
ATOM 1390 C C . MET A 1 181 ? 20.553 12.382 -9.560 1.00 92.31 181 MET A C 1
ATOM 1392 O O . MET A 1 181 ? 21.149 13.139 -8.795 1.00 92.31 181 MET A O 1
ATOM 1396 N N . ARG A 1 182 ? 21.037 12.083 -10.778 1.00 92.50 182 ARG A N 1
ATOM 1397 C CA . ARG A 1 182 ? 22.293 12.655 -11.310 1.00 92.50 182 ARG A CA 1
ATOM 1398 C C . ARG A 1 182 ? 22.195 14.159 -11.546 1.00 92.50 182 ARG A C 1
ATOM 1400 O O . ARG A 1 182 ? 23.177 14.868 -11.359 1.00 92.50 182 ARG A O 1
ATOM 1407 N N . GLU A 1 183 ? 21.027 14.636 -11.961 1.00 91.19 183 GLU A N 1
ATOM 1408 C CA . GLU A 1 183 ? 20.771 16.052 -12.244 1.00 91.19 183 GLU A CA 1
ATOM 1409 C C . GLU A 1 183 ? 20.503 16.887 -10.977 1.00 91.19 183 GLU A C 1
ATOM 1411 O O . GLU A 1 183 ? 20.297 18.095 -11.079 1.00 91.19 183 GLU A O 1
ATOM 1416 N N . GLY A 1 184 ? 20.504 16.277 -9.783 1.00 78.75 184 GLY A N 1
ATOM 1417 C CA . GLY A 1 184 ? 20.261 16.977 -8.518 1.00 78.75 184 GLY A CA 1
ATOM 1418 C C . GLY A 1 184 ? 18.835 17.521 -8.383 1.00 78.75 184 GLY A C 1
ATOM 1419 O O . GLY A 1 184 ? 18.589 18.420 -7.580 1.00 78.75 184 GLY A O 1
ATOM 1420 N N . LYS A 1 185 ? 17.882 16.994 -9.162 1.00 66.75 185 LYS A N 1
ATOM 1421 C CA . LYS A 1 185 ? 16.467 17.382 -9.121 1.00 66.75 185 LYS A CA 1
ATOM 1422 C C . LYS A 1 185 ? 15.748 16.691 -7.963 1.00 66.75 185 LYS A C 1
ATOM 1424 O O . LYS A 1 185 ? 14.792 15.948 -8.153 1.00 66.75 185 LYS A O 1
ATOM 1429 N N . THR A 1 186 ? 16.191 16.945 -6.741 1.00 59.91 186 THR A N 1
ATOM 1430 C CA . THR A 1 186 ? 15.355 16.731 -5.555 1.00 59.91 186 THR A CA 1
ATOM 1431 C C . THR A 1 186 ? 14.440 17.942 -5.422 1.00 59.91 186 THR A C 1
ATOM 1433 O O . THR A 1 186 ? 14.913 19.031 -5.100 1.00 59.91 186 THR A O 1
ATOM 1436 N N . LYS A 1 187 ? 13.162 17.770 -5.781 1.00 51.38 187 LYS A N 1
ATOM 1437 C CA . LYS A 1 187 ? 12.114 18.766 -5.516 1.00 51.38 187 LYS A CA 1
ATOM 1438 C C . LYS A 1 187 ? 11.892 18.943 -4.021 1.00 51.38 187 LYS A C 1
ATOM 1440 O O . LYS A 1 187 ? 11.967 17.920 -3.308 1.00 51.38 187 LYS A O 1
#

Foldseek 3Di:
DQALVPQLLLLLLLQLQLQVCLVCNLVVLVVCLPPDLRNVVSNLSSLLQHPRPCSLVSLVVSCVSNVVCVVVSVVSNPDDRHHLLRDDLLVAQSSLSSLNSNCVNHVDLSSLVSLLVLQLLCVDPPRPSSVRSNVSSLVVLLLCVLVDVSSLVSLVVCLVVDDPSSNVRSVVSNVNSVVCNVVVPPD

Nearest PDB structures (foldseek):
  8djk-assembly1_A  TM=1.745E-01  e=4.901E+00  Cricetulus griseus

Solvent-accessible surface area (backbone atoms only — not comparable to full-atom values): 9916 Å² total; per-residue (Å²): 137,92,46,26,85,76,38,35,33,56,19,19,21,42,11,26,43,33,40,76,32,66,93,47,32,64,62,54,50,59,68,51,63,78,45,57,78,60,45,39,49,22,56,55,48,2,44,52,34,21,77,34,88,60,31,66,66,52,48,60,55,45,36,71,79,40,59,90,48,30,70,58,51,53,54,52,72,75,48,86,75,61,46,68,88,70,52,66,59,74,83,30,56,57,53,54,38,15,29,51,16,22,25,74,49,60,72,48,63,63,38,56,56,57,40,50,71,36,35,51,26,61,72,53,76,98,41,69,60,44,28,53,28,7,47,50,34,46,52,50,50,24,57,42,30,58,76,32,68,69,50,37,52,51,58,61,59,42,56,82,74,46,57,71,66,36,29,56,49,50,52,51,38,49,54,50,22,57,49,36,59,74,69,64,64,76,128

Secondary structure (DSSP, 8-state):
---GGG-HHHHHHHHHHHHH-TTTHHHHHHHGGGS-TTTHHHHHHHHHHS--TTHHHHHHHHHHH-GGGHHHHHHHHHS----GGGS-GGG-HHHHHHHHHHHHHH--SHHHHHHHTTGGGGG-SS-HHHHHHHHHHHHHHHHHHHH-HHHHHHHHHHTTTS-HHHHHHHHHHHHHHHHHHHTT---

Sequence (187 aa):
MKDGRRAPPFIGFVAGVISKNPSTAQSLAEQLVSLPEVDQPVLILGIWYSTYPEAKPLLKRLAQSMSKHKKMIDHLLANDRPSLLELPLEKGSWVLDALWGDFMATGDDAPIVRIISALPWINVRGDTSRLLVGGAARWSLISNAIQHKPVMAVCQRELASQPGEVTAVLREVIAEAEKDMREGKTK